Protein AF-A0AA40B3U0-F1 (afdb_monomer_lite)

Structure (mmCIF, N/CA/C/O backbone):
data_AF-A0AA40B3U0-F1
#
_entry.id   AF-A0AA40B3U0-F1
#
loop_
_atom_site.group_PDB
_atom_site.id
_atom_site.type_symbol
_atom_site.label_atom_id
_atom_site.label_alt_id
_atom_site.label_comp_id
_atom_site.label_asym_id
_atom_site.label_entity_id
_atom_site.label_seq_id
_atom_site.pdbx_PDB_ins_code
_atom_site.Cartn_x
_atom_site.Cartn_y
_atom_site.Cartn_z
_atom_site.occupancy
_atom_site.B_iso_or_equiv
_atom_site.auth_seq_id
_atom_site.auth_comp_id
_atom_site.auth_asym_id
_atom_site.auth_atom_id
_atom_site.pdbx_PDB_model_num
ATOM 1 N N . MET A 1 1 ? 19.648 -13.185 -4.259 1.00 38.47 1 MET A N 1
ATOM 2 C CA . MET A 1 1 ? 20.179 -12.015 -3.527 1.00 38.47 1 MET A CA 1
ATOM 3 C C . MET A 1 1 ? 19.756 -10.741 -4.268 1.00 38.47 1 MET A C 1
ATOM 5 O O . MET A 1 1 ? 20.547 -10.144 -4.977 1.00 38.47 1 MET A O 1
ATOM 9 N N . VAL A 1 2 ? 18.463 -10.402 -4.195 1.00 46.84 2 VAL A N 1
ATOM 10 C CA . VAL A 1 2 ? 17.847 -9.203 -4.820 1.00 46.84 2 VAL A CA 1
ATOM 11 C C . VAL A 1 2 ? 17.750 -8.048 -3.801 1.00 46.84 2 VAL A C 1
ATOM 13 O O . VAL A 1 2 ? 17.705 -6.878 -4.169 1.00 46.84 2 VAL A O 1
ATOM 16 N N . PHE A 1 3 ? 17.830 -8.388 -2.510 1.00 46.31 3 PHE A N 1
ATOM 17 C CA . PHE A 1 3 ? 17.639 -7.498 -1.364 1.00 46.31 3 PHE A CA 1
ATOM 18 C C . PHE A 1 3 ? 18.607 -6.314 -1.279 1.00 46.31 3 PHE A C 1
ATOM 20 O O . PHE A 1 3 ? 18.172 -5.184 -1.079 1.00 46.31 3 PHE A O 1
ATOM 27 N N . GLU A 1 4 ? 19.912 -6.541 -1.444 1.00 35.12 4 GLU A N 1
ATOM 28 C CA . GLU A 1 4 ? 20.915 -5.502 -1.157 1.00 35.12 4 GLU A CA 1
ATOM 29 C C . GLU A 1 4 ? 20.956 -4.397 -2.231 1.00 35.12 4 GLU A C 1
ATOM 31 O O . GLU A 1 4 ? 21.230 -3.235 -1.936 1.00 35.12 4 GLU A O 1
ATOM 36 N N . VAL A 1 5 ? 20.603 -4.721 -3.482 1.00 47.12 5 VAL A N 1
ATOM 37 C CA . VAL A 1 5 ? 20.556 -3.742 -4.585 1.00 47.12 5 VAL A CA 1
ATOM 38 C C . VAL A 1 5 ? 19.224 -2.977 -4.598 1.00 47.12 5 VAL A C 1
ATOM 40 O O . VAL A 1 5 ? 19.206 -1.788 -4.923 1.00 47.12 5 VAL A O 1
ATOM 43 N N . GLY A 1 6 ? 18.125 -3.616 -4.172 1.00 56.62 6 GLY A N 1
ATOM 44 C CA . GLY A 1 6 ? 16.810 -2.979 -4.030 1.00 56.62 6 GLY A CA 1
ATOM 45 C C . GLY A 1 6 ? 16.789 -1.845 -2.998 1.00 56.62 6 GLY A C 1
ATOM 46 O O . GLY A 1 6 ? 16.139 -0.825 -3.223 1.00 56.62 6 GLY A O 1
ATOM 47 N N . GLY A 1 7 ? 17.583 -1.953 -1.925 1.00 62.09 7 GLY A N 1
ATOM 48 C CA . GLY A 1 7 ? 17.672 -0.923 -0.882 1.00 62.09 7 GLY A CA 1
ATOM 49 C C . GLY A 1 7 ? 18.026 0.476 -1.406 1.00 62.09 7 GLY A C 1
ATOM 50 O O . GLY A 1 7 ? 17.488 1.465 -0.923 1.00 62.09 7 GLY A O 1
ATOM 51 N N . LYS A 1 8 ? 18.846 0.579 -2.465 1.00 76.00 8 LYS A N 1
ATOM 52 C CA . LYS A 1 8 ? 19.228 1.878 -3.060 1.00 76.00 8 LYS A CA 1
ATOM 53 C C . LYS A 1 8 ? 18.131 2.520 -3.919 1.00 76.00 8 LYS A C 1
ATOM 55 O O . LYS A 1 8 ? 18.185 3.733 -4.175 1.00 76.00 8 LYS A O 1
ATOM 60 N N . LEU A 1 9 ? 17.160 1.731 -4.385 1.00 84.25 9 LEU A N 1
ATOM 61 C CA . LEU A 1 9 ? 15.971 2.245 -5.071 1.00 84.25 9 LEU A CA 1
ATOM 62 C C . LEU A 1 9 ? 15.026 2.890 -4.058 1.00 84.25 9 LEU A C 1
ATOM 64 O O . LEU A 1 9 ? 14.587 4.023 -4.265 1.00 84.25 9 LEU A O 1
ATOM 68 N N . LEU A 1 10 ? 14.812 2.209 -2.935 1.00 91.25 10 LEU A N 1
ATOM 69 C CA . LEU A 1 10 ? 13.922 2.643 -1.867 1.00 91.25 10 LEU A CA 1
ATOM 70 C C . LEU A 1 10 ? 14.425 3.921 -1.190 1.00 91.25 10 LEU A C 1
ATOM 72 O O . LEU A 1 10 ? 15.628 4.199 -1.134 1.00 91.25 10 LEU A O 1
ATOM 76 N N . LYS A 1 11 ? 13.493 4.736 -0.700 1.00 92.12 11 LYS A N 1
ATOM 77 C CA . LYS A 1 11 ? 13.784 5.845 0.205 1.00 92.12 11 LYS A CA 1
ATOM 78 C C . LYS A 1 11 ? 14.092 5.302 1.597 1.00 92.12 11 LYS A C 1
ATOM 80 O O . LYS A 1 11 ? 13.574 4.264 1.993 1.00 92.12 11 LYS A O 1
ATOM 85 N N . GLU A 1 12 ? 14.960 5.989 2.325 1.00 90.06 12 GLU A N 1
ATOM 86 C CA . GLU A 1 12 ? 15.205 5.745 3.745 1.00 90.06 12 GLU A CA 1
ATOM 87 C C . GLU A 1 12 ? 14.524 6.836 4.560 1.00 90.06 12 GLU A C 1
ATOM 89 O O . GLU A 1 12 ? 14.515 8.001 4.156 1.00 90.06 12 GLU A O 1
ATOM 94 N N . TYR A 1 13 ? 13.915 6.423 5.666 1.00 88.38 13 TYR A N 1
ATOM 95 C CA . TYR A 1 13 ? 13.248 7.298 6.614 1.00 88.38 13 TYR A CA 1
ATOM 96 C C . TYR A 1 13 ? 13.943 7.151 7.959 1.00 88.38 13 TYR A C 1
ATOM 98 O O . TYR A 1 13 ? 14.312 6.039 8.351 1.00 88.38 13 TYR A O 1
ATOM 106 N N . ASP A 1 14 ? 14.106 8.271 8.653 1.00 83.19 14 ASP A N 1
ATOM 107 C CA . ASP A 1 14 ? 14.544 8.261 10.041 1.00 83.19 14 ASP A CA 1
ATOM 108 C C . ASP A 1 14 ? 13.467 7.579 10.895 1.00 83.19 14 ASP A C 1
ATOM 110 O O . ASP A 1 14 ? 12.278 7.680 10.608 1.00 83.19 14 ASP A O 1
ATOM 114 N N . ASN A 1 15 ? 13.895 6.830 11.911 1.00 65.88 15 ASN A N 1
ATOM 115 C CA . ASN A 1 15 ? 13.113 5.795 12.594 1.00 65.88 15 ASN A CA 1
ATOM 116 C C . ASN A 1 15 ? 11.967 6.364 13.476 1.00 65.88 15 ASN A C 1
ATOM 118 O O . ASN A 1 15 ? 12.033 6.322 14.704 1.00 65.88 15 ASN A O 1
ATOM 122 N N . ASP A 1 16 ? 10.914 6.892 12.849 1.00 79.00 16 ASP A N 1
ATOM 123 C CA . ASP A 1 16 ? 9.788 7.643 13.434 1.00 79.00 16 ASP A CA 1
ATOM 124 C C . ASP A 1 16 ? 8.495 6.818 13.596 1.00 79.00 16 ASP A C 1
ATOM 126 O O . ASP A 1 16 ? 7.388 7.357 13.675 1.00 79.00 16 ASP A O 1
ATOM 130 N N . GLY A 1 17 ? 8.638 5.492 13.639 1.00 90.12 17 GLY A N 1
ATOM 131 C CA . GLY A 1 17 ? 7.516 4.558 13.710 1.00 90.12 17 GLY A CA 1
ATOM 132 C C . GLY A 1 17 ? 7.002 4.099 12.344 1.00 90.12 17 GLY A C 1
ATOM 133 O O . GLY A 1 17 ? 6.279 3.102 12.305 1.00 90.12 17 GLY A O 1
ATOM 134 N N . TYR A 1 18 ? 7.414 4.738 11.243 1.00 94.56 18 TYR A N 1
ATOM 135 C CA . TYR A 1 18 ? 7.182 4.257 9.880 1.00 94.56 18 TYR A CA 1
ATOM 136 C C . TYR A 1 18 ? 8.271 3.257 9.473 1.00 94.56 18 TYR A C 1
ATOM 138 O O . TYR A 1 18 ? 9.463 3.560 9.518 1.00 94.56 18 TYR A O 1
ATOM 146 N N . GLN A 1 19 ? 7.879 2.034 9.119 1.00 93.75 19 GLN A N 1
ATOM 147 C CA . GLN A 1 19 ? 8.808 0.936 8.865 1.00 93.75 19 GLN A CA 1
ATOM 148 C C . GLN A 1 19 ? 8.500 0.207 7.565 1.00 93.75 19 GLN A C 1
ATOM 150 O O . GLN A 1 19 ? 7.359 0.146 7.110 1.00 93.75 19 GLN A O 1
ATOM 155 N N . ARG A 1 20 ? 9.558 -0.390 7.012 1.00 92.81 20 ARG A N 1
ATOM 156 C CA . ARG A 1 20 ? 9.487 -1.333 5.900 1.00 92.81 20 ARG A CA 1
ATOM 157 C C . ARG A 1 20 ? 9.621 -2.751 6.424 1.00 92.81 20 ARG A C 1
ATOM 159 O O . ARG A 1 20 ? 10.447 -3.010 7.300 1.00 92.81 20 ARG A O 1
ATOM 166 N N . VAL A 1 21 ? 8.859 -3.663 5.849 1.00 94.12 21 VAL A N 1
ATOM 167 C CA . VAL A 1 21 ? 8.955 -5.097 6.113 1.00 94.12 21 VAL A CA 1
ATOM 168 C C . VAL A 1 21 ? 9.004 -5.825 4.779 1.00 94.12 21 VAL A C 1
ATOM 170 O O . VAL A 1 21 ? 8.464 -5.344 3.786 1.00 94.12 21 VAL A O 1
ATOM 173 N N . PHE A 1 22 ? 9.686 -6.967 4.753 1.00 94.19 22 PHE A N 1
ATOM 174 C CA . PHE A 1 22 ? 9.875 -7.748 3.541 1.00 94.19 22 PHE A CA 1
ATOM 175 C C . PHE A 1 22 ? 9.485 -9.211 3.745 1.00 94.19 22 PHE A C 1
ATOM 177 O O . PHE A 1 22 ? 9.794 -9.781 4.792 1.00 94.19 22 PHE A O 1
ATOM 184 N N . ASN A 1 23 ? 8.894 -9.828 2.718 1.00 94.00 23 ASN A N 1
ATOM 185 C CA . ASN A 1 23 ? 8.541 -11.254 2.661 1.00 94.00 23 ASN A CA 1
ATOM 186 C C . ASN A 1 23 ? 7.733 -11.776 3.855 1.00 94.00 23 ASN A C 1
ATOM 188 O O . ASN A 1 23 ? 7.888 -12.937 4.248 1.00 94.00 23 ASN A O 1
ATOM 192 N N . GLN A 1 24 ? 6.882 -10.945 4.453 1.00 95.50 24 GLN A N 1
ATOM 193 C CA . GLN A 1 24 ? 6.119 -11.324 5.638 1.00 95.50 24 GLN A CA 1
ATOM 194 C C . GLN A 1 24 ? 4.631 -11.395 5.316 1.00 95.50 24 GLN A C 1
ATOM 196 O O . GLN A 1 24 ? 4.035 -10.421 4.864 1.00 95.50 24 GLN A O 1
ATOM 201 N N . ALA A 1 25 ? 4.035 -12.563 5.561 1.00 96.50 25 ALA A N 1
ATOM 202 C CA . ALA A 1 25 ? 2.616 -12.784 5.322 1.00 96.50 25 ALA A CA 1
ATOM 203 C C . ALA A 1 25 ? 1.760 -11.976 6.303 1.00 96.50 25 ALA A C 1
ATOM 205 O O . ALA A 1 25 ? 2.095 -11.861 7.486 1.00 96.50 25 ALA A O 1
ATOM 206 N N . PHE A 1 26 ? 0.623 -11.474 5.831 1.00 96.44 26 PHE A N 1
ATOM 207 C CA . PHE A 1 26 ? -0.354 -10.738 6.625 1.00 96.44 26 PHE A CA 1
ATOM 208 C C . PHE A 1 26 ? -1.187 -11.717 7.465 1.00 96.44 26 PHE A C 1
ATOM 210 O O . PHE A 1 26 ? -2.349 -12.000 7.180 1.00 96.44 26 PHE A O 1
ATOM 217 N N . THR A 1 27 ? -0.571 -12.305 8.491 1.00 95.81 27 THR A N 1
ATOM 218 C CA . THR A 1 27 ? -1.154 -13.382 9.305 1.00 95.81 27 THR A CA 1
ATOM 219 C C . THR A 1 27 ? -2.391 -12.983 10.114 1.00 95.81 27 THR A C 1
ATOM 221 O O . THR A 1 27 ? -3.117 -13.879 10.551 1.00 95.81 27 THR A O 1
ATOM 224 N N . ASP A 1 28 ? -2.643 -11.685 10.306 1.00 94.25 28 ASP A N 1
ATOM 225 C CA . ASP A 1 28 ? -3.858 -11.161 10.953 1.00 94.25 28 ASP A CA 1
ATOM 226 C C . ASP A 1 28 ? -4.941 -10.730 9.946 1.00 94.25 28 ASP A C 1
ATOM 228 O O . ASP A 1 28 ? -6.010 -10.251 10.329 1.00 94.25 28 ASP A O 1
ATOM 232 N N . PHE A 1 29 ? -4.694 -10.903 8.641 1.00 93.75 29 PHE A N 1
ATOM 233 C CA . PHE A 1 29 ? -5.671 -10.560 7.615 1.00 93.75 29 PHE A CA 1
ATOM 234 C C . PHE A 1 29 ? -6.860 -11.547 7.621 1.00 93.75 29 PHE A C 1
ATOM 236 O O . PHE A 1 29 ? -6.651 -12.763 7.720 1.00 93.75 29 PHE A O 1
ATOM 243 N N . PRO A 1 30 ? -8.115 -11.070 7.494 1.00 92.06 30 PRO A N 1
ATOM 244 C CA . PRO A 1 30 ? -9.289 -11.941 7.498 1.00 92.06 30 PRO A CA 1
ATOM 245 C C . PRO A 1 30 ? -9.279 -12.956 6.346 1.00 92.06 30 PRO A C 1
ATOM 247 O O . PRO A 1 30 ? -8.954 -12.624 5.206 1.00 92.06 30 PRO A O 1
ATOM 250 N N . LYS A 1 31 ? -9.677 -14.200 6.633 1.00 88.75 31 LYS A N 1
ATOM 251 C CA . LYS A 1 31 ? -9.627 -15.326 5.676 1.00 88.75 31 LYS A CA 1
ATOM 252 C C . LYS A 1 31 ? -10.841 -15.417 4.751 1.00 88.75 31 LYS A C 1
ATOM 254 O O . LYS A 1 31 ? -10.822 -16.169 3.786 1.00 88.75 31 LYS A O 1
ATOM 259 N N . ASP A 1 32 ? -11.901 -14.699 5.080 1.00 85.69 32 ASP A N 1
ATOM 260 C CA . ASP A 1 32 ? -13.243 -14.825 4.514 1.00 85.69 32 ASP A CA 1
ATOM 261 C C . ASP A 1 32 ? -13.765 -13.490 3.962 1.00 85.69 32 ASP A C 1
ATOM 263 O O . ASP A 1 32 ? -14.966 -13.236 3.909 1.00 85.69 32 ASP A O 1
ATOM 267 N N . VAL A 1 33 ? -12.853 -12.626 3.508 1.00 84.81 33 VAL A N 1
ATOM 268 C CA . VAL A 1 33 ? -13.215 -11.464 2.682 1.00 84.81 33 VAL A CA 1
ATOM 269 C C . VAL A 1 33 ? -13.374 -11.934 1.243 1.00 84.81 33 VAL A C 1
ATOM 271 O O . VAL A 1 33 ? -12.566 -12.727 0.784 1.00 84.81 33 VAL A O 1
ATOM 274 N N . GLY A 1 34 ? -14.409 -11.493 0.524 1.00 83.19 34 GLY A N 1
ATOM 275 C CA . GLY A 1 34 ? -14.879 -12.143 -0.713 1.00 83.19 34 GLY A CA 1
ATOM 276 C C . GLY A 1 34 ? -13.826 -12.460 -1.792 1.00 83.19 34 GLY A C 1
ATOM 277 O O . GLY A 1 34 ? -13.969 -13.458 -2.494 1.00 83.19 34 GLY A O 1
ATOM 278 N N . PHE A 1 35 ? -12.747 -11.676 -1.897 1.00 84.69 35 PHE A N 1
ATOM 279 C CA . PHE A 1 35 ? -11.629 -11.916 -2.828 1.00 84.69 35 PHE A CA 1
ATOM 280 C C . PHE A 1 35 ? -10.532 -12.856 -2.284 1.00 84.69 35 PHE A C 1
ATOM 282 O O . PHE A 1 35 ? -9.618 -13.228 -3.011 1.00 84.69 35 PHE A O 1
ATOM 289 N N . ASN A 1 36 ? -10.608 -13.238 -1.010 1.00 84.94 36 ASN A N 1
ATOM 290 C CA . ASN A 1 36 ? -9.642 -14.046 -0.265 1.00 84.94 36 ASN A CA 1
ATOM 291 C C . ASN A 1 36 ? -10.166 -15.457 0.083 1.00 84.94 36 ASN A C 1
ATOM 293 O O . ASN A 1 36 ? -9.618 -16.151 0.936 1.00 84.94 36 ASN A O 1
ATOM 297 N N . ASN A 1 37 ? -11.250 -15.907 -0.552 1.00 77.31 37 ASN A N 1
ATOM 298 C CA . ASN A 1 37 ? -11.895 -17.169 -0.191 1.00 77.31 37 ASN A CA 1
ATOM 299 C C . ASN A 1 37 ? -10.965 -18.375 -0.420 1.00 77.31 37 ASN A C 1
ATOM 301 O O . ASN A 1 37 ? -10.777 -18.829 -1.545 1.00 77.31 37 ASN A O 1
ATOM 305 N N . SER A 1 38 ? -10.447 -18.940 0.677 1.00 77.56 38 SER A N 1
ATOM 306 C CA . SER A 1 38 ? -9.524 -20.093 0.709 1.00 77.56 38 SER A CA 1
ATOM 307 C C . SER A 1 38 ? -8.126 -19.850 0.123 1.00 77.56 38 SER A C 1
ATOM 309 O O . SER A 1 38 ? -7.398 -20.815 -0.118 1.00 77.56 38 SER A O 1
ATOM 311 N N . LEU A 1 39 ? -7.729 -18.592 -0.084 1.00 86.12 39 LEU A N 1
ATOM 312 C CA . LEU A 1 39 ? -6.353 -18.261 -0.452 1.00 86.12 39 LEU A CA 1
ATOM 313 C C . LEU A 1 39 ? -5.469 -18.158 0.799 1.00 86.12 39 LEU A C 1
ATOM 315 O O . LEU A 1 39 ? -5.935 -17.899 1.913 1.00 86.12 39 LEU A O 1
ATOM 319 N N . SER A 1 40 ? -4.170 -18.394 0.617 1.00 91.69 40 SER A N 1
ATOM 320 C CA . SER A 1 40 ? -3.168 -18.043 1.626 1.00 91.69 40 SER A CA 1
ATOM 321 C C . SER A 1 40 ? -3.174 -16.536 1.848 1.00 91.69 40 SER A C 1
ATOM 323 O O . SER A 1 40 ? -3.432 -15.794 0.908 1.00 91.69 40 SER A O 1
ATOM 325 N N . ALA A 1 41 ? -2.851 -16.092 3.065 1.00 93.62 41 ALA A N 1
ATOM 326 C CA . ALA A 1 41 ? -2.765 -14.667 3.369 1.00 93.62 41 ALA A CA 1
ATOM 327 C C . ALA A 1 41 ? -1.820 -13.931 2.394 1.00 93.62 41 ALA A C 1
ATOM 329 O O . ALA A 1 41 ? -0.815 -14.528 1.987 1.00 93.62 41 ALA A O 1
ATOM 330 N N . PRO A 1 42 ? -2.094 -12.650 2.073 1.00 95.75 42 PRO A N 1
ATOM 331 C CA . PRO A 1 42 ? -1.197 -11.846 1.249 1.00 95.75 42 PRO A CA 1
ATOM 332 C C . PRO A 1 42 ? 0.204 -11.825 1.861 1.00 95.75 42 PRO A C 1
ATOM 334 O O . PRO A 1 42 ? 0.349 -11.759 3.084 1.00 95.75 42 PRO A O 1
ATOM 337 N N . GLN A 1 43 ? 1.232 -11.929 1.029 1.00 96.75 43 GLN A N 1
ATOM 338 C CA . GLN A 1 43 ? 2.627 -11.977 1.463 1.00 96.75 43 GLN A CA 1
ATOM 339 C C . GLN A 1 43 ? 3.463 -11.196 0.459 1.00 96.75 43 GLN A C 1
ATOM 341 O O . GLN A 1 43 ? 4.145 -11.809 -0.362 1.00 96.75 43 GLN A O 1
ATOM 346 N N . PRO A 1 44 ? 3.410 -9.858 0.515 1.00 97.19 44 PRO A N 1
ATOM 347 C CA . PRO A 1 44 ? 4.174 -9.076 -0.419 1.00 97.19 44 PRO A CA 1
ATOM 348 C C . PRO A 1 44 ? 5.668 -9.193 -0.128 1.00 97.19 44 PRO A C 1
ATOM 350 O O . PRO A 1 44 ? 6.110 -9.282 1.030 1.00 97.19 44 PRO A O 1
ATOM 353 N N . ASP A 1 45 ? 6.464 -9.110 -1.184 1.00 96.50 45 ASP A N 1
ATOM 354 C CA . ASP A 1 45 ? 7.920 -9.060 -1.072 1.00 96.50 45 ASP A CA 1
ATOM 355 C C . ASP A 1 45 ? 8.379 -7.790 -0.328 1.00 96.50 45 ASP A C 1
ATOM 357 O O . ASP A 1 45 ? 9.390 -7.828 0.383 1.00 96.50 45 ASP A O 1
ATOM 361 N N . PHE A 1 46 ? 7.616 -6.688 -0.408 1.00 96.19 46 PHE A N 1
ATOM 362 C CA . PHE A 1 46 ? 7.699 -5.593 0.562 1.00 96.19 46 PHE A CA 1
ATOM 363 C C . PHE A 1 46 ? 6.407 -4.846 0.846 1.00 96.19 46 PHE A C 1
ATOM 365 O O . PHE A 1 46 ? 5.495 -4.773 0.029 1.00 96.19 46 PHE A O 1
ATOM 372 N N . VAL A 1 47 ? 6.384 -4.216 2.015 1.00 97.50 47 VAL A N 1
ATOM 373 C CA . VAL A 1 47 ? 5.317 -3.334 2.474 1.00 97.50 47 VAL A CA 1
ATOM 374 C C . VAL A 1 47 ? 5.899 -2.242 3.370 1.00 97.50 47 VAL A C 1
ATOM 376 O O . VAL A 1 47 ? 6.846 -2.484 4.124 1.00 97.50 47 VAL A O 1
ATOM 379 N N . GLU A 1 48 ? 5.321 -1.043 3.313 1.00 95.81 48 GLU A N 1
ATOM 380 C CA . GLU A 1 48 ? 5.671 0.068 4.202 1.00 95.81 48 GLU A CA 1
ATOM 381 C C . GLU A 1 48 ? 4.443 0.657 4.893 1.00 95.81 48 GLU A C 1
ATOM 383 O O . GLU A 1 48 ? 3.399 0.889 4.279 1.00 95.81 48 GLU A O 1
ATOM 388 N N . GLY A 1 49 ? 4.572 0.914 6.194 1.00 96.50 49 GLY A N 1
ATOM 389 C CA . GLY A 1 49 ? 3.480 1.426 7.010 1.00 96.50 49 GLY A CA 1
ATOM 390 C C . GLY A 1 49 ? 3.919 1.855 8.402 1.00 96.50 49 GLY A C 1
ATOM 391 O O . GLY A 1 49 ? 5.063 1.671 8.818 1.00 96.50 49 GLY A O 1
ATOM 392 N N . LEU A 1 50 ? 2.979 2.427 9.149 1.00 97.06 50 LEU A N 1
ATOM 393 C CA . LEU A 1 50 ? 3.189 2.773 10.551 1.00 97.06 50 LEU A CA 1
ATOM 394 C C . LEU A 1 50 ? 3.098 1.528 11.426 1.00 97.06 50 LEU A C 1
ATOM 396 O O . LEU A 1 50 ? 2.229 0.684 11.223 1.00 97.06 50 LEU A O 1
ATOM 400 N N . GLN A 1 51 ? 3.922 1.448 12.463 1.00 96.44 51 GLN A N 1
ATOM 401 C CA . GLN A 1 51 ? 3.721 0.453 13.510 1.00 96.44 51 GLN A CA 1
ATOM 402 C C . GLN A 1 51 ? 2.385 0.687 14.222 1.00 96.44 51 GLN A C 1
ATOM 404 O O . GLN A 1 51 ? 2.010 1.817 14.539 1.00 96.44 51 GLN A O 1
ATOM 409 N N . MET A 1 52 ? 1.699 -0.396 14.577 1.00 95.38 52 MET A N 1
ATOM 410 C CA . MET A 1 52 ? 0.429 -0.385 15.304 1.00 95.38 52 MET A CA 1
ATOM 411 C C . MET A 1 52 ? 0.482 0.486 16.572 1.00 95.38 52 MET A C 1
ATOM 413 O O . MET A 1 52 ? -0.504 1.126 16.942 1.00 95.38 52 MET A O 1
ATOM 417 N N . ARG A 1 53 ? 1.637 0.548 17.247 1.00 94.94 53 ARG A N 1
ATOM 418 C CA . ARG A 1 53 ? 1.829 1.359 18.460 1.00 94.94 53 ARG A CA 1
ATOM 419 C C . ARG A 1 53 ? 1.650 2.865 18.234 1.00 94.94 53 ARG A C 1
ATOM 421 O O . ARG A 1 53 ? 1.231 3.548 19.166 1.00 94.94 53 ARG A O 1
ATOM 428 N N . GLU A 1 54 ? 1.887 3.362 17.020 1.00 96.00 54 GLU A N 1
ATOM 429 C CA . GLU A 1 54 ? 1.741 4.781 16.663 1.00 96.00 54 GLU A CA 1
ATOM 430 C C . GLU A 1 54 ? 0.281 5.256 16.767 1.00 96.00 54 GLU A C 1
ATOM 432 O O . GLU A 1 54 ? -0.000 6.432 17.023 1.00 96.00 54 GLU A O 1
ATOM 437 N N . TYR A 1 55 ? -0.670 4.324 16.653 1.00 96.00 55 TYR A N 1
ATOM 438 C CA . TYR A 1 55 ? -2.102 4.601 16.757 1.00 96.00 55 TYR A CA 1
ATOM 439 C C . TYR A 1 55 ? -2.580 4.777 18.202 1.00 96.00 55 TYR A C 1
ATOM 441 O O . TYR A 1 55 ? -3.690 5.259 18.426 1.00 96.00 55 TYR A O 1
ATOM 449 N N . ARG A 1 56 ? -1.764 4.459 19.218 1.00 94.62 56 ARG A N 1
ATOM 450 C CA . ARG A 1 56 ? -2.169 4.625 20.624 1.00 94.62 56 ARG A CA 1
ATOM 451 C C . ARG A 1 56 ? -2.583 6.082 20.920 1.00 94.62 56 ARG A C 1
ATOM 453 O O . ARG A 1 56 ? -1.950 7.021 20.427 1.00 94.62 56 ARG A O 1
ATOM 460 N N . PRO A 1 57 ? -3.644 6.300 21.727 1.00 95.12 57 PRO A N 1
ATOM 461 C CA . PRO A 1 57 ? -4.407 5.316 22.509 1.00 95.12 57 PRO A CA 1
ATOM 462 C C . PRO A 1 57 ? -5.584 4.658 21.758 1.00 95.12 57 PRO A C 1
ATOM 464 O O . PRO A 1 57 ? -6.438 4.045 22.401 1.00 95.12 57 PRO A O 1
ATOM 467 N N . PHE A 1 58 ? -5.691 4.813 20.437 1.00 96.12 58 PHE A N 1
ATOM 468 C CA . PHE A 1 58 ? -6.697 4.119 19.636 1.00 96.12 58 PHE A CA 1
ATOM 469 C C . PHE A 1 58 ? -6.258 2.658 19.386 1.00 96.12 58 PHE A C 1
ATOM 471 O O . PHE A 1 58 ? -5.166 2.432 18.859 1.00 96.12 58 PHE A O 1
ATOM 478 N N . PRO A 1 59 ? -7.057 1.647 19.782 1.00 94.75 59 PRO A N 1
ATOM 479 C CA . PRO A 1 59 ? -6.679 0.242 19.639 1.00 94.75 59 PRO A CA 1
ATOM 480 C C . PRO A 1 59 ? -7.000 -0.276 18.227 1.00 94.75 59 PRO A C 1
ATOM 482 O O . PRO A 1 59 ? -7.942 -1.047 18.051 1.00 94.75 59 PRO A O 1
ATOM 485 N N . VAL A 1 60 ? -6.214 0.149 17.230 1.00 96.19 60 VAL A N 1
ATOM 486 C CA . VAL A 1 60 ? -6.484 -0.078 15.794 1.00 96.19 60 VAL A CA 1
ATOM 487 C C . VAL A 1 60 ? -6.797 -1.538 15.445 1.00 96.19 60 VAL A C 1
ATOM 489 O O . VAL A 1 60 ? -7.846 -1.790 14.863 1.00 96.19 60 VAL A O 1
ATOM 492 N N . GLY A 1 61 ? -5.996 -2.505 15.906 1.00 93.19 61 GLY A N 1
ATOM 493 C CA . GLY A 1 61 ? -6.221 -3.930 15.611 1.00 93.19 61 GLY A CA 1
ATOM 494 C C . 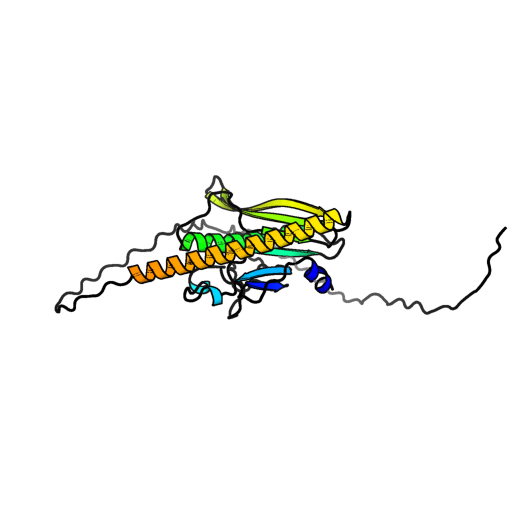GLY A 1 61 ? -7.487 -4.535 16.227 1.00 93.19 61 GLY A C 1
ATOM 495 O O . GLY A 1 61 ? -7.945 -5.577 15.784 1.00 93.19 61 GLY A O 1
ATOM 496 N N . ARG A 1 62 ? -8.089 -3.889 17.237 1.00 93.56 62 ARG A N 1
ATOM 497 C CA . ARG A 1 62 ? -9.369 -4.338 17.820 1.00 93.56 62 ARG A CA 1
ATOM 498 C C . ARG A 1 62 ? -10.582 -3.657 17.199 1.00 93.56 62 ARG A C 1
ATOM 500 O O . ARG A 1 62 ? -11.687 -4.163 17.332 1.00 93.56 62 ARG A O 1
ATOM 507 N N . GLN A 1 63 ? -10.393 -2.471 16.629 1.00 95.00 63 GLN A N 1
ATOM 508 C CA . GLN A 1 63 ? -11.487 -1.612 16.166 1.00 95.00 63 GLN A CA 1
ATOM 509 C C . GLN A 1 63 ? -11.685 -1.688 14.657 1.00 95.00 63 GLN A C 1
ATOM 511 O O . GLN A 1 63 ? -12.765 -1.364 14.173 1.00 95.00 63 GLN A O 1
ATOM 516 N N . VAL A 1 64 ? -10.652 -2.092 13.916 1.00 95.38 64 VAL A N 1
ATOM 517 C CA . VAL A 1 64 ? -10.676 -2.121 12.459 1.00 95.38 64 VAL A CA 1
ATOM 518 C C . VAL A 1 64 ? -10.152 -3.464 11.961 1.00 95.38 64 VAL A C 1
ATOM 520 O O . VAL A 1 64 ? -8.988 -3.808 12.162 1.00 95.38 64 VAL A O 1
ATOM 523 N N . SER A 1 65 ? -11.025 -4.215 11.290 1.00 93.62 65 SER A N 1
ATOM 524 C CA . SER A 1 65 ? -10.689 -5.509 10.692 1.00 93.62 65 SER A CA 1
ATOM 525 C C . SER A 1 65 ? -9.670 -5.350 9.559 1.00 93.62 65 SER A C 1
ATOM 527 O O . SER A 1 65 ? -9.796 -4.450 8.729 1.00 93.62 65 SER A O 1
ATOM 529 N N . GLY A 1 66 ? -8.652 -6.215 9.533 1.00 93.25 66 GLY A N 1
ATOM 530 C CA . GLY A 1 66 ? -7.571 -6.194 8.539 1.00 93.25 66 GLY A CA 1
ATOM 531 C C . GLY A 1 66 ? -6.605 -5.011 8.650 1.00 93.25 66 GLY A C 1
ATOM 532 O O . GLY A 1 66 ? -5.723 -4.873 7.810 1.00 93.25 66 GLY A O 1
ATOM 533 N N . ALA A 1 67 ? -6.744 -4.151 9.664 1.00 95.00 67 ALA A N 1
ATOM 534 C CA . ALA A 1 67 ? -5.899 -2.968 9.800 1.00 95.00 67 ALA A CA 1
ATOM 535 C C . ALA A 1 67 ? -4.472 -3.272 10.251 1.00 95.00 67 ALA A C 1
ATOM 537 O O . ALA A 1 67 ? -3.584 -2.477 9.972 1.00 95.00 67 ALA A O 1
ATOM 538 N N . VAL A 1 68 ? -4.258 -4.373 10.968 1.00 95.94 68 VAL A N 1
ATOM 539 C CA . VAL A 1 68 ? -2.950 -4.824 11.454 1.00 95.94 68 VAL A CA 1
ATOM 540 C C . VAL A 1 68 ? -2.543 -6.036 10.628 1.00 95.94 68 VAL A C 1
ATOM 542 O O . VAL A 1 68 ? -3.387 -6.864 10.303 1.00 95.94 68 VAL A O 1
ATOM 545 N N . LEU A 1 69 ? -1.272 -6.110 10.233 1.00 96.00 69 LEU A N 1
ATOM 546 C CA . LEU A 1 69 ? -0.817 -7.142 9.301 1.00 96.00 69 LEU A CA 1
ATOM 547 C C . LEU A 1 69 ? -0.453 -8.454 10.001 1.00 96.00 69 LEU A C 1
ATOM 549 O O . LEU A 1 69 ? -0.770 -9.526 9.493 1.00 96.00 69 LEU A O 1
ATOM 553 N N . TYR A 1 70 ? 0.229 -8.389 11.145 1.00 96.06 70 TYR A N 1
ATOM 554 C CA . TYR A 1 70 ? 0.867 -9.544 11.771 1.00 96.06 70 TYR A CA 1
ATOM 555 C C . TYR A 1 70 ? 0.231 -9.858 13.115 1.00 96.06 70 TYR A C 1
ATOM 557 O O . TYR A 1 70 ? 0.240 -9.054 14.053 1.00 96.06 70 TYR A O 1
ATOM 565 N N . LYS A 1 71 ? -0.303 -11.071 13.202 1.00 92.50 71 LYS A N 1
ATOM 566 C CA . LYS A 1 71 ? -0.994 -11.548 14.385 1.00 92.50 71 LYS A CA 1
ATOM 567 C C . LYS A 1 71 ? -0.007 -11.714 15.537 1.00 92.50 71 LYS A C 1
ATOM 569 O O . LYS A 1 71 ? 1.090 -12.231 15.345 1.00 92.50 71 LYS A O 1
ATOM 574 N N . ASP A 1 72 ? -0.429 -11.296 16.729 1.00 90.75 72 ASP A N 1
ATOM 575 C CA . ASP A 1 72 ? 0.325 -11.418 17.983 1.00 90.75 72 ASP A CA 1
ATOM 576 C C . ASP A 1 72 ? 1.696 -10.694 17.991 1.00 90.75 72 ASP A C 1
ATOM 578 O O . ASP A 1 72 ? 2.506 -10.915 18.892 1.00 90.75 72 ASP A O 1
ATOM 582 N N . ASP A 1 73 ? 1.945 -9.775 17.046 1.00 92.56 73 ASP A N 1
ATOM 583 C CA . ASP A 1 73 ? 3.166 -8.961 16.986 1.00 92.56 73 ASP A CA 1
ATOM 584 C C . ASP A 1 73 ? 2.905 -7.513 17.466 1.00 92.56 73 ASP A C 1
ATOM 586 O O . ASP A 1 73 ? 2.212 -6.737 16.796 1.00 92.56 73 ASP A O 1
ATOM 590 N N . PRO A 1 74 ? 3.478 -7.084 18.609 1.00 87.19 74 PRO A N 1
ATOM 591 C CA . PRO A 1 74 ? 3.304 -5.723 19.119 1.00 87.19 74 PRO A CA 1
ATOM 592 C C . PRO A 1 74 ? 3.942 -4.636 18.237 1.00 87.19 74 PRO A C 1
ATOM 594 O O . PRO A 1 74 ? 3.593 -3.461 18.394 1.00 87.19 74 PRO A O 1
ATOM 597 N N . ASN A 1 75 ? 4.855 -5.005 17.334 1.00 90.81 75 ASN A N 1
ATOM 598 C CA . ASN A 1 75 ? 5.485 -4.116 16.360 1.00 90.81 75 ASN A CA 1
ATOM 599 C C . ASN A 1 75 ? 4.892 -4.279 14.955 1.00 90.81 75 ASN A C 1
ATOM 601 O O . ASN A 1 75 ? 5.450 -3.737 14.002 1.00 90.81 75 ASN A O 1
ATOM 605 N N . SER A 1 76 ? 3.759 -4.981 14.818 1.00 96.19 76 SER A N 1
ATOM 606 C CA . SER A 1 76 ? 3.109 -5.145 13.522 1.00 96.19 76 SER A CA 1
ATOM 607 C C . SER A 1 76 ? 2.875 -3.805 12.839 1.00 96.19 76 SER A C 1
ATOM 609 O O . SER A 1 76 ? 2.483 -2.825 13.481 1.00 96.19 76 SER A O 1
ATOM 611 N N . LEU A 1 77 ? 3.038 -3.784 11.517 1.00 97.25 77 LEU A N 1
ATOM 612 C CA . LEU A 1 77 ? 2.572 -2.667 10.707 1.00 97.25 77 LEU A CA 1
ATOM 613 C C . LEU A 1 77 ? 1.045 -2.596 10.739 1.00 97.25 77 LEU A C 1
ATOM 615 O O . LEU A 1 77 ? 0.361 -3.609 10.934 1.00 97.25 77 LEU A O 1
ATOM 619 N N . ALA A 1 78 ? 0.529 -1.388 10.544 1.00 97.19 78 ALA A N 1
ATOM 620 C CA . ALA A 1 78 ? -0.886 -1.112 10.467 1.00 97.19 78 ALA A CA 1
ATOM 621 C C . ALA A 1 78 ? -1.205 -0.088 9.372 1.00 97.19 78 ALA A C 1
ATOM 623 O O . ALA A 1 78 ? -0.561 0.961 9.278 1.00 97.19 78 ALA A O 1
ATOM 624 N N . LEU A 1 79 ? -2.242 -0.403 8.594 1.00 97.06 79 LEU A N 1
ATOM 625 C CA . LEU A 1 79 ? -2.789 0.403 7.499 1.00 97.06 79 LEU A CA 1
ATOM 626 C C . LEU A 1 79 ? -1.712 0.918 6.525 1.00 97.06 79 LEU A C 1
ATOM 628 O O . LEU A 1 79 ? -1.607 2.129 6.328 1.00 97.06 79 LEU A O 1
ATOM 632 N N . PRO A 1 80 ? -0.881 0.030 5.946 1.00 97.50 80 PRO A N 1
ATOM 633 C CA . PRO A 1 80 ? 0.076 0.434 4.926 1.00 97.50 80 PRO A CA 1
ATOM 634 C C . PRO A 1 80 ? -0.643 0.886 3.645 1.00 97.50 80 PRO A C 1
ATOM 636 O O . PRO A 1 80 ? -1.759 0.458 3.350 1.00 97.50 80 PRO A O 1
ATOM 639 N N . TYR A 1 81 ? 0.038 1.730 2.874 1.00 97.88 81 TYR A N 1
ATOM 640 C CA . TYR A 1 81 ? -0.471 2.319 1.625 1.00 97.88 81 TYR A CA 1
ATOM 641 C C . TYR A 1 81 ? 0.334 1.921 0.392 1.00 97.88 81 TYR A C 1
ATOM 643 O O . TYR A 1 81 ? -0.083 2.193 -0.733 1.00 97.88 81 TYR A O 1
ATOM 651 N N . VAL A 1 82 ? 1.479 1.268 0.600 1.00 98.06 82 VAL A N 1
ATOM 652 C CA . VAL A 1 82 ? 2.339 0.789 -0.473 1.00 98.06 82 VAL A CA 1
ATOM 653 C C . VAL A 1 82 ? 2.813 -0.630 -0.190 1.00 98.06 82 VAL A C 1
ATOM 655 O O . VAL A 1 82 ? 3.254 -0.946 0.918 1.00 98.06 82 VAL A O 1
ATOM 658 N N . ALA A 1 83 ? 2.730 -1.476 -1.212 1.00 98.25 83 ALA A N 1
ATOM 659 C CA . ALA A 1 83 ? 3.329 -2.805 -1.241 1.00 98.25 83 ALA A CA 1
ATOM 660 C C . ALA A 1 83 ? 4.025 -3.049 -2.586 1.00 98.25 83 ALA A C 1
ATOM 662 O O . ALA A 1 83 ? 3.787 -2.334 -3.564 1.00 98.25 83 ALA A O 1
ATOM 663 N N . GLY A 1 84 ? 4.913 -4.032 -2.638 1.00 97.12 84 GLY A N 1
ATOM 664 C CA . GLY A 1 84 ? 5.701 -4.313 -3.826 1.00 97.12 84 GLY A CA 1
ATOM 665 C C . GLY A 1 84 ? 6.006 -5.789 -4.001 1.00 97.12 84 GLY A C 1
ATOM 666 O O . GLY A 1 84 ? 6.244 -6.485 -3.020 1.00 97.12 84 GLY A O 1
ATOM 667 N N . GLU A 1 85 ? 6.072 -6.200 -5.264 1.00 97.25 85 GLU A N 1
ATOM 668 C CA . GLU A 1 85 ? 6.454 -7.541 -5.705 1.00 97.25 85 GLU A CA 1
ATOM 669 C C . GLU A 1 85 ? 7.768 -7.502 -6.494 1.00 97.25 85 GLU A C 1
ATOM 671 O O . GLU A 1 85 ? 7.939 -6.722 -7.440 1.00 97.25 85 GLU A O 1
ATOM 676 N N . TRP A 1 86 ? 8.705 -8.373 -6.132 1.00 93.31 86 TRP A N 1
ATOM 677 C CA . TRP A 1 86 ? 10.014 -8.507 -6.753 1.00 93.31 86 TRP A CA 1
ATOM 678 C C . TRP A 1 86 ? 10.143 -9.856 -7.433 1.00 93.31 86 TRP A C 1
ATOM 680 O O . TRP A 1 86 ? 10.202 -10.927 -6.836 1.00 93.31 86 TRP A O 1
ATOM 690 N N . LYS A 1 87 ? 10.362 -9.803 -8.734 1.00 90.56 87 LYS A N 1
ATOM 691 C CA . LYS A 1 87 ? 10.721 -10.979 -9.501 1.00 90.56 87 LYS A CA 1
ATOM 692 C C . LYS A 1 87 ? 12.206 -10.981 -9.815 1.00 90.56 87 LYS A C 1
ATOM 694 O O . LYS A 1 87 ? 12.885 -9.959 -9.900 1.00 90.56 87 LYS A O 1
ATOM 699 N N . GLY A 1 88 ? 12.751 -12.185 -9.960 1.00 82.06 88 GLY A N 1
ATOM 700 C CA . GLY A 1 88 ? 14.076 -12.338 -10.545 1.00 82.06 88 GLY A CA 1
ATOM 701 C C . GLY A 1 88 ? 14.066 -11.857 -11.997 1.00 82.06 88 GLY A C 1
ATOM 702 O O . GLY A 1 88 ? 13.038 -11.887 -12.666 1.00 82.06 88 GLY A O 1
ATOM 703 N N . ARG A 1 89 ? 15.226 -11.466 -12.520 1.00 76.38 89 ARG A N 1
ATOM 704 C CA . ARG A 1 89 ? 15.347 -11.056 -13.923 1.00 76.38 89 ARG A CA 1
ATOM 705 C C . ARG A 1 89 ? 14.797 -12.134 -14.868 1.00 76.38 89 ARG A C 1
ATOM 707 O O . ARG A 1 89 ? 15.231 -13.284 -14.795 1.00 76.38 89 ARG A O 1
ATOM 714 N N . GLY A 1 90 ? 13.902 -11.743 -15.779 1.00 71.19 90 GLY A N 1
ATOM 715 C CA . GLY A 1 90 ? 13.307 -12.644 -16.777 1.00 71.19 90 GLY A CA 1
ATOM 716 C C . GLY A 1 90 ? 12.316 -13.664 -16.207 1.00 71.19 90 GLY A C 1
ATOM 717 O O . GLY A 1 90 ? 11.971 -14.623 -16.893 1.00 71.19 90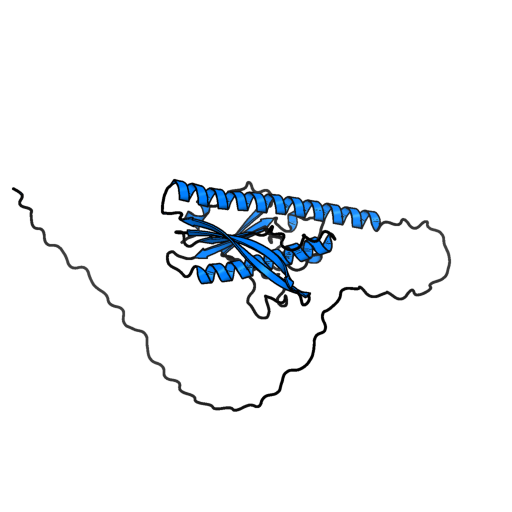 GLY A O 1
ATOM 718 N N . LYS A 1 91 ? 11.898 -13.492 -14.948 1.00 83.69 91 LYS A N 1
ATOM 719 C CA . LYS A 1 91 ? 10.783 -14.234 -14.355 1.00 83.69 91 LYS A CA 1
ATOM 720 C C . LYS A 1 91 ? 9.448 -13.634 -14.798 1.00 83.69 91 LYS A C 1
ATOM 722 O O . LYS A 1 91 ? 9.404 -12.585 -15.436 1.00 83.69 91 LYS A O 1
ATOM 727 N N . ASP A 1 92 ? 8.377 -14.338 -14.457 1.00 90.00 92 ASP A N 1
ATOM 728 C CA . ASP A 1 92 ? 7.027 -13.991 -14.869 1.00 90.00 92 ASP A CA 1
ATOM 729 C C . ASP A 1 92 ? 6.524 -12.726 -14.154 1.00 90.00 92 ASP A C 1
ATOM 731 O O . ASP A 1 92 ? 6.262 -12.720 -12.949 1.00 90.00 92 ASP A O 1
ATOM 735 N N . MET A 1 93 ? 6.422 -11.635 -14.913 1.00 94.25 93 MET A N 1
ATOM 736 C CA . MET A 1 93 ? 5.881 -10.365 -14.428 1.00 94.25 93 MET A CA 1
ATOM 737 C C . MET A 1 93 ? 4.355 -10.354 -14.381 1.00 94.25 93 MET A C 1
ATOM 739 O O . MET A 1 93 ? 3.791 -9.522 -13.674 1.00 94.25 93 MET A O 1
ATOM 743 N N . GLU A 1 94 ? 3.688 -11.267 -15.086 1.00 95.12 94 GLU A N 1
ATOM 744 C CA . GLU A 1 94 ? 2.239 -11.416 -14.995 1.00 95.12 94 GLU A CA 1
ATOM 745 C C . GLU A 1 94 ? 1.850 -12.029 -13.647 1.00 95.12 94 GLU A C 1
ATOM 747 O O . GLU A 1 94 ? 0.920 -11.556 -12.998 1.00 95.12 94 GLU A O 1
ATOM 752 N N . GLU A 1 95 ? 2.633 -12.990 -13.151 1.00 94.50 95 GLU A N 1
ATOM 753 C CA . GLU A 1 95 ? 2.481 -13.513 -11.788 1.00 94.50 95 GLU A CA 1
ATOM 754 C C . GLU A 1 95 ? 2.615 -12.393 -10.740 1.00 94.50 95 GLU A C 1
ATOM 756 O O . GLU A 1 95 ? 1.758 -12.25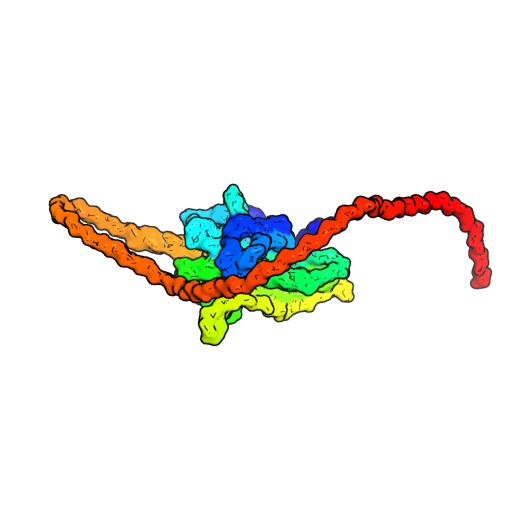5 -9.868 1.00 94.50 95 GLU A O 1
ATOM 761 N N . ALA A 1 96 ? 3.638 -11.537 -10.871 1.00 95.88 96 ALA A N 1
ATOM 762 C CA . ALA A 1 96 ? 3.838 -10.385 -9.985 1.00 95.88 96 ALA A CA 1
ATOM 763 C C . ALA A 1 96 ? 2.678 -9.386 -10.060 1.00 95.88 96 ALA A C 1
ATOM 765 O O . ALA A 1 96 ? 2.260 -8.816 -9.053 1.00 95.88 96 ALA A O 1
ATOM 766 N N . ARG A 1 97 ? 2.139 -9.161 -11.264 1.00 97.50 97 ARG A N 1
ATOM 767 C CA . ARG A 1 97 ? 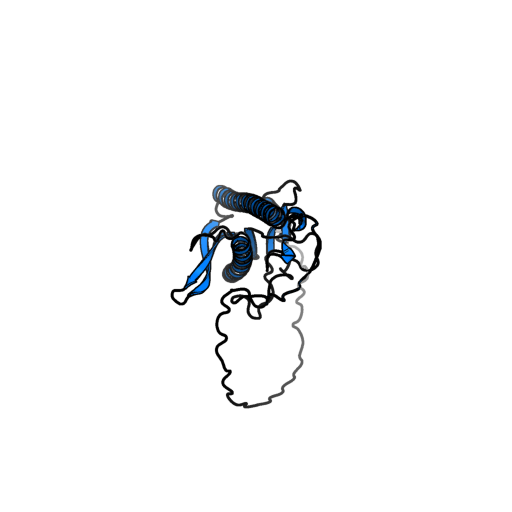0.979 -8.293 -11.469 1.00 97.50 97 ARG A CA 1
ATOM 768 C C . ARG A 1 97 ? -0.238 -8.829 -10.715 1.00 97.50 97 ARG A C 1
ATOM 770 O O . ARG A 1 97 ? -0.903 -8.053 -10.035 1.00 97.50 97 ARG A O 1
ATOM 777 N N . VAL A 1 98 ? -0.497 -10.134 -10.792 1.00 96.50 98 VAL A N 1
ATOM 778 C CA . VAL A 1 98 ? -1.612 -10.788 -10.089 1.00 96.50 98 VAL A CA 1
ATOM 779 C C . VAL A 1 98 ? -1.407 -10.780 -8.571 1.00 96.50 98 VAL A C 1
ATOM 781 O O . VAL A 1 98 ? -2.334 -10.425 -7.846 1.00 96.50 98 VAL A O 1
ATOM 784 N N . GLN A 1 99 ? -0.206 -11.097 -8.079 1.00 96.38 99 GLN A N 1
ATOM 785 C CA . GLN A 1 99 ? 0.121 -11.026 -6.646 1.00 96.38 99 GLN A CA 1
ATOM 786 C C . GLN A 1 99 ? -0.057 -9.607 -6.104 1.00 96.38 99 GLN A C 1
ATOM 788 O O . GLN A 1 99 ? -0.834 -9.393 -5.179 1.00 96.38 99 GLN A O 1
ATOM 793 N N . SER A 1 100 ? 0.515 -8.615 -6.786 1.00 97.62 100 SER A N 1
ATOM 794 C CA . SER A 1 100 ? 0.371 -7.212 -6.392 1.00 97.62 100 SER A CA 1
ATOM 795 C C . SER A 1 100 ? -1.073 -6.689 -6.474 1.00 97.62 100 SER A C 1
ATOM 797 O O . SER A 1 100 ? -1.395 -5.706 -5.804 1.00 97.62 100 SER A O 1
ATOM 799 N N . ALA A 1 101 ? -1.953 -7.308 -7.274 1.00 97.50 101 ALA A N 1
ATOM 800 C CA . ALA A 1 101 ? -3.390 -7.014 -7.279 1.00 97.50 1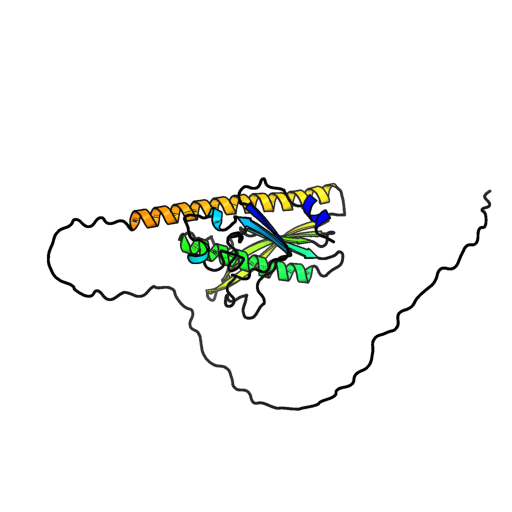01 ALA A CA 1
ATOM 801 C C . ALA A 1 101 ? -4.073 -7.548 -6.016 1.00 97.50 101 ALA A C 1
ATOM 803 O O . ALA A 1 101 ? -4.905 -6.866 -5.415 1.00 97.50 101 ALA A O 1
ATOM 804 N N . TYR A 1 102 ? -3.698 -8.754 -5.593 1.00 97.12 102 TYR A N 1
ATOM 805 C CA . TYR A 1 102 ? -4.195 -9.370 -4.371 1.00 97.12 102 TYR A CA 1
ATOM 806 C C . TYR A 1 102 ? -3.719 -8.616 -3.118 1.00 97.12 102 TYR A C 1
ATOM 808 O O . TYR A 1 102 ? -4.545 -8.266 -2.271 1.00 97.12 102 TYR A O 1
ATOM 816 N N . ASP A 1 103 ? -2.435 -8.248 -3.052 1.00 97.56 103 ASP A N 1
ATOM 817 C CA . ASP A 1 103 ? -1.897 -7.420 -1.966 1.00 97.56 103 ASP A CA 1
ATOM 818 C C . ASP A 1 103 ? -2.584 -6.050 -1.922 1.00 97.56 103 ASP A C 1
ATOM 820 O O . ASP A 1 103 ? -3.060 -5.619 -0.871 1.00 97.56 103 ASP A O 1
ATOM 824 N N . GLY A 1 104 ? -2.711 -5.381 -3.074 1.00 97.81 104 GLY A N 1
ATOM 825 C CA . GLY A 1 104 ? -3.397 -4.093 -3.175 1.00 97.81 104 GLY A CA 1
ATOM 826 C C . GLY A 1 104 ? -4.861 -4.162 -2.732 1.00 97.81 104 GLY A C 1
ATOM 827 O O . GLY A 1 104 ? -5.321 -3.291 -1.993 1.00 97.81 104 GLY A O 1
ATOM 828 N N . SER A 1 105 ? -5.572 -5.239 -3.078 1.00 96.56 105 SER A N 1
ATOM 829 C CA . SER A 1 105 ? -6.953 -5.481 -2.631 1.00 96.56 105 SER A CA 1
ATOM 830 C C . SER A 1 105 ? -7.049 -5.616 -1.108 1.00 96.56 105 SER A C 1
ATOM 832 O O . SER A 1 105 ? -7.957 -5.054 -0.490 1.00 96.56 105 SER A O 1
ATOM 834 N N . ALA A 1 106 ? -6.086 -6.297 -0.478 1.00 97.19 106 ALA A N 1
ATOM 835 C CA . ALA A 1 106 ? -6.004 -6.405 0.978 1.00 97.19 106 ALA A CA 1
ATOM 836 C C . ALA A 1 106 ? -5.795 -5.041 1.655 1.00 97.19 106 ALA A C 1
ATOM 838 O O . ALA A 1 106 ? -6.466 -4.732 2.646 1.00 97.19 106 ALA A O 1
ATOM 839 N N . LEU A 1 107 ? -4.934 -4.190 1.090 1.00 97.94 107 LEU A N 1
ATOM 840 C CA . LEU A 1 107 ? -4.700 -2.846 1.623 1.00 97.94 107 LEU A CA 1
ATOM 841 C C . LEU A 1 107 ? -5.930 -1.941 1.456 1.00 97.94 107 LEU A C 1
ATOM 843 O O . LEU A 1 107 ? -6.323 -1.249 2.399 1.00 97.94 107 LEU A O 1
ATOM 847 N N . VAL A 1 108 ? -6.596 -1.995 0.296 1.00 96.75 108 VAL A N 1
ATOM 848 C CA . VAL A 1 108 ? -7.850 -1.261 0.054 1.00 96.75 108 VAL A CA 1
ATOM 849 C C . VAL A 1 108 ? -8.951 -1.732 1.002 1.00 96.75 108 VAL A C 1
ATOM 851 O O . VAL A 1 108 ? -9.680 -0.904 1.549 1.00 96.75 108 VAL A O 1
ATOM 854 N N . TYR A 1 109 ? -9.063 -3.040 1.259 1.00 95.75 109 TYR A N 1
ATOM 855 C CA . TYR A 1 109 ? -10.013 -3.567 2.239 1.00 95.75 109 TYR A CA 1
ATOM 856 C C . TYR A 1 109 ? -9.795 -2.926 3.614 1.00 95.75 109 TYR A C 1
ATOM 858 O O . TYR A 1 109 ? -10.730 -2.354 4.176 1.00 95.75 109 TYR A O 1
ATOM 866 N N . ALA A 1 110 ? -8.563 -2.957 4.129 1.00 96.44 110 ALA A N 1
ATOM 867 C CA . ALA A 1 110 ? -8.228 -2.403 5.438 1.00 96.44 110 ALA A CA 1
ATOM 868 C C . ALA A 1 110 ? -8.514 -0.892 5.526 1.00 96.44 110 ALA A C 1
ATOM 870 O O . ALA A 1 110 ? -9.088 -0.408 6.511 1.00 96.44 110 ALA A O 1
ATOM 871 N N . ARG A 1 111 ? -8.182 -0.137 4.470 1.00 96.50 111 ARG A N 1
ATOM 872 C CA . ARG A 1 111 ? -8.526 1.285 4.365 1.00 96.50 111 ARG A CA 1
ATOM 873 C C . ARG A 1 111 ? -10.040 1.493 4.414 1.00 96.50 111 ARG A C 1
ATOM 875 O O . ARG A 1 111 ? -10.503 2.288 5.228 1.00 96.50 111 ARG A O 1
ATOM 882 N N . ASN A 1 112 ? -10.817 0.750 3.631 1.00 95.06 112 ASN A N 1
ATOM 883 C CA . ASN A 1 112 ? -12.276 0.884 3.600 1.00 95.06 112 ASN A CA 1
ATOM 884 C C . ASN A 1 112 ? -12.921 0.567 4.956 1.00 95.06 112 ASN A C 1
ATOM 886 O O . ASN A 1 112 ? -13.812 1.298 5.395 1.00 95.06 112 ASN A O 1
ATOM 890 N N . GLN A 1 113 ? -12.433 -0.458 5.667 1.00 95.38 113 GLN A N 1
ATOM 891 C CA . GLN A 1 113 ? -12.868 -0.736 7.042 1.00 95.38 113 GLN A CA 1
ATOM 892 C C . GLN A 1 113 ? -12.579 0.452 7.969 1.00 95.38 113 GLN A C 1
ATOM 894 O O . GLN A 1 113 ? -13.416 0.842 8.787 1.00 95.38 113 GLN A O 1
ATOM 899 N N . THR A 1 114 ? -11.416 1.083 7.804 1.00 96.31 114 THR A N 1
ATOM 900 C CA . THR A 1 114 ? -11.026 2.253 8.596 1.00 96.31 114 THR A CA 1
ATOM 901 C C . THR A 1 114 ? -11.908 3.467 8.305 1.00 96.31 114 THR A C 1
ATOM 903 O O . THR A 1 114 ? -12.384 4.134 9.225 1.00 96.31 114 THR A O 1
ATOM 906 N N . LEU A 1 115 ? -12.150 3.756 7.028 1.00 94.81 115 LEU A N 1
ATOM 907 C CA . LEU A 1 115 ? -12.968 4.884 6.589 1.00 94.81 115 LEU A CA 1
ATOM 908 C C . LEU A 1 115 ? -14.433 4.730 7.002 1.00 94.81 115 LEU A C 1
ATOM 910 O O . LEU A 1 115 ? -15.067 5.703 7.422 1.00 94.81 115 LEU A O 1
ATOM 914 N N . SER A 1 116 ? -14.945 3.498 6.978 1.00 93.75 116 SER A N 1
ATOM 915 C CA . SER A 1 116 ? -16.251 3.153 7.541 1.00 93.75 116 SER A CA 1
ATOM 916 C C . SER A 1 116 ? -16.309 3.451 9.045 1.00 93.75 116 SER A C 1
ATOM 918 O O . SER A 1 116 ? -17.230 4.125 9.514 1.00 93.75 116 SER A O 1
ATOM 920 N N . TYR A 1 117 ? -15.271 3.071 9.803 1.00 94.00 117 TYR A N 1
ATOM 921 C CA . TYR A 1 117 ? -15.184 3.339 11.244 1.00 94.00 117 TYR A CA 1
ATOM 922 C C . TYR A 1 117 ? -15.234 4.844 11.590 1.00 94.00 117 TYR A C 1
ATOM 924 O O . TYR A 1 117 ? -15.881 5.240 12.575 1.00 94.00 117 TYR A O 1
ATOM 932 N N . VAL A 1 118 ? -14.587 5.696 10.783 1.00 94.69 118 VAL A N 1
ATOM 933 C CA . VAL A 1 118 ? -14.621 7.164 10.949 1.00 94.69 118 VAL A CA 1
ATOM 934 C C . VAL A 1 118 ? -15.788 7.847 10.224 1.00 94.69 118 VAL A C 1
ATOM 936 O O . VAL A 1 118 ? -15.926 9.065 10.338 1.00 94.69 118 VAL A O 1
ATOM 939 N N . ARG A 1 119 ? -16.655 7.083 9.540 1.00 93.06 119 ARG A N 1
ATOM 940 C CA . ARG A 1 119 ? -17.809 7.564 8.755 1.00 93.06 119 ARG A CA 1
ATOM 941 C C . ARG A 1 119 ? -17.430 8.583 7.673 1.00 93.06 119 ARG A C 1
ATOM 943 O O . ARG A 1 119 ? -18.144 9.559 7.455 1.00 93.06 119 ARG A O 1
ATOM 950 N N . LYS A 1 120 ? -16.298 8.356 7.009 1.00 93.38 120 LYS A N 1
ATOM 951 C CA . LYS A 1 120 ? -15.804 9.173 5.891 1.00 93.38 120 LYS A CA 1
ATOM 952 C C . LYS A 1 120 ? -15.387 8.258 4.737 1.00 93.38 120 LYS A C 1
ATOM 954 O O . LYS A 1 120 ? -14.190 8.091 4.527 1.00 93.38 120 LYS A O 1
ATOM 959 N N . PRO A 1 121 ? -16.343 7.595 4.062 1.00 90.44 121 PRO A N 1
ATOM 960 C CA . PRO A 1 121 ? -16.014 6.722 2.944 1.00 90.44 121 PRO A CA 1
ATOM 961 C C . PRO A 1 121 ? -15.346 7.520 1.825 1.00 90.44 121 PRO A C 1
ATOM 963 O O . PRO A 1 121 ? -15.677 8.686 1.598 1.00 90.44 121 PRO A O 1
ATOM 966 N N . ASP A 1 122 ? -14.425 6.868 1.126 1.00 87.56 122 ASP A N 1
ATOM 967 C CA . ASP A 1 122 ? -13.861 7.410 -0.100 1.00 87.56 122 ASP A CA 1
ATOM 968 C C . ASP A 1 122 ? -14.955 7.522 -1.184 1.00 87.56 122 ASP A C 1
ATOM 970 O O . ASP A 1 122 ? -15.883 6.703 -1.218 1.00 87.56 122 ASP A O 1
ATOM 974 N N . PRO A 1 123 ? -14.869 8.513 -2.089 1.00 86.38 123 PRO A N 1
ATOM 975 C CA . PRO A 1 123 ? -15.682 8.530 -3.299 1.00 86.38 123 PRO A CA 1
ATOM 976 C C . PRO A 1 123 ? -15.461 7.266 -4.143 1.00 86.38 123 PRO A C 1
ATOM 978 O O . PRO A 1 123 ? -14.379 6.677 -4.137 1.00 86.38 123 PRO A O 1
ATOM 981 N N . ALA A 1 124 ? -16.471 6.868 -4.921 1.00 80.81 124 ALA A N 1
ATOM 982 C CA . ALA A 1 124 ? -16.334 5.745 -5.845 1.00 80.81 124 ALA A CA 1
ATOM 983 C C . ALA A 1 124 ? -15.181 5.989 -6.836 1.00 80.81 124 ALA A C 1
ATOM 985 O O . ALA A 1 124 ? -15.083 7.067 -7.424 1.00 80.81 124 ALA A O 1
ATOM 986 N N . GLY A 1 125 ? -14.314 4.989 -7.017 1.00 80.50 125 GLY A N 1
ATOM 987 C CA . GLY A 1 125 ? -13.153 5.091 -7.907 1.00 80.50 125 GLY A CA 1
ATOM 988 C C . GLY A 1 125 ? -11.937 5.813 -7.316 1.00 80.50 125 GLY A C 1
ATOM 989 O O . GLY A 1 125 ? -10.930 5.959 -8.006 1.00 80.50 125 GLY A O 1
ATOM 990 N N . HIS A 1 126 ? -11.998 6.270 -6.061 1.00 89.56 126 HIS A N 1
ATOM 991 C CA . HIS A 1 126 ? -10.869 6.939 -5.414 1.00 89.56 126 HIS A CA 1
ATOM 992 C C . HIS A 1 126 ? -9.769 5.935 -5.054 1.00 89.56 126 HIS A C 1
ATOM 994 O O . HIS A 1 126 ? -10.021 4.950 -4.359 1.00 89.56 126 HIS A O 1
ATOM 1000 N N . ALA A 1 127 ? -8.548 6.196 -5.521 1.00 93.75 127 ALA A N 1
ATOM 1001 C CA . ALA A 1 127 ? -7.395 5.327 -5.317 1.00 93.75 127 ALA A CA 1
ATOM 1002 C C . ALA A 1 127 ? -6.313 6.035 -4.495 1.00 93.75 127 ALA A C 1
ATOM 1004 O O . ALA A 1 127 ? -5.795 7.072 -4.901 1.00 93.75 127 ALA A O 1
ATOM 1005 N N . GLU A 1 128 ? -5.960 5.447 -3.355 1.00 93.69 128 GLU A N 1
ATOM 1006 C CA . GLU A 1 128 ? -4.903 5.940 -2.448 1.00 93.69 128 GLU A CA 1
ATOM 1007 C C . GLU A 1 128 ? -3.868 4.854 -2.143 1.00 93.69 128 GLU A C 1
ATOM 1009 O O . GLU A 1 128 ? -2.764 5.137 -1.694 1.00 93.69 128 GLU A O 1
ATOM 1014 N N . VAL A 1 129 ? -4.216 3.591 -2.389 1.00 97.69 129 VAL A N 1
ATOM 1015 C CA . VAL A 1 129 ? -3.287 2.474 -2.265 1.00 97.69 129 VAL A CA 1
ATOM 1016 C C . VAL A 1 129 ? -2.538 2.327 -3.577 1.00 97.69 129 VAL A C 1
ATOM 1018 O O . VAL A 1 129 ? -3.140 2.277 -4.654 1.00 97.69 129 VAL A O 1
ATOM 1021 N N . MET A 1 130 ? -1.223 2.185 -3.474 1.00 98.31 130 MET A N 1
ATOM 1022 C CA . MET A 1 130 ? -0.367 1.872 -4.605 1.00 98.31 130 MET A CA 1
ATOM 1023 C C . MET A 1 130 ? 0.324 0.531 -4.407 1.00 98.31 130 MET A C 1
ATOM 1025 O O . MET A 1 130 ? 0.732 0.176 -3.304 1.00 98.31 130 MET A O 1
ATOM 1029 N N . THR A 1 131 ? 0.529 -0.201 -5.496 1.00 98.62 131 THR A N 1
ATOM 1030 C CA . THR A 1 131 ? 1.529 -1.270 -5.509 1.00 98.62 131 THR A CA 1
ATOM 1031 C C . THR A 1 131 ? 2.491 -1.094 -6.661 1.00 98.62 131 THR A C 1
ATOM 1033 O O . THR A 1 131 ? 2.237 -0.338 -7.605 1.00 98.62 131 THR A O 1
ATOM 1036 N N . PHE A 1 132 ? 3.624 -1.779 -6.584 1.00 97.94 132 PHE A N 1
ATOM 1037 C CA . PHE A 1 132 ? 4.534 -1.878 -7.708 1.00 97.94 132 PHE A CA 1
ATOM 1038 C C . PHE A 1 132 ? 5.037 -3.300 -7.910 1.00 97.94 132 PHE A C 1
ATOM 1040 O O . PHE A 1 132 ? 5.036 -4.124 -7.004 1.00 97.94 132 PHE A O 1
ATOM 1047 N N . THR A 1 133 ? 5.503 -3.577 -9.119 1.00 97.25 133 THR A N 1
ATOM 1048 C CA . THR A 1 133 ? 6.166 -4.839 -9.462 1.00 97.25 133 THR A CA 1
ATOM 1049 C C . THR A 1 133 ? 7.491 -4.524 -10.138 1.00 97.25 133 THR A C 1
ATOM 1051 O O . THR A 1 133 ? 7.534 -3.594 -10.952 1.00 97.25 133 THR A O 1
ATOM 1054 N N . THR A 1 134 ? 8.551 -5.291 -9.891 1.00 94.50 134 THR A N 1
ATOM 1055 C CA . THR A 1 134 ? 9.804 -5.143 -10.644 1.00 94.50 134 THR A CA 1
ATOM 1056 C C . THR A 1 134 ? 10.564 -6.455 -10.820 1.00 94.50 134 THR A C 1
ATOM 1058 O O . THR A 1 134 ? 10.639 -7.259 -9.899 1.00 94.50 134 THR A O 1
ATOM 1061 N N . ASP A 1 135 ? 11.189 -6.650 -11.985 1.00 92.00 135 ASP A N 1
ATOM 1062 C CA . ASP A 1 135 ? 12.175 -7.716 -12.243 1.00 92.00 135 ASP A CA 1
ATOM 1063 C C . ASP A 1 135 ? 13.625 -7.192 -12.297 1.00 92.00 135 ASP A C 1
ATOM 1065 O O . ASP A 1 135 ? 14.552 -7.887 -12.731 1.00 92.00 135 ASP A O 1
ATOM 1069 N N . GLY A 1 136 ? 13.823 -5.919 -11.938 1.00 88.69 136 GLY A N 1
ATOM 1070 C CA . GLY A 1 136 ? 15.077 -5.189 -12.125 1.00 88.69 136 GLY A CA 1
ATOM 1071 C C . GLY A 1 136 ? 15.340 -4.713 -13.562 1.00 88.69 136 GLY A C 1
ATOM 1072 O O . GLY A 1 136 ? 16.341 -4.034 -13.792 1.00 88.69 136 GLY A O 1
ATOM 1073 N N . THR A 1 137 ? 14.469 -5.034 -14.525 1.00 91.06 137 THR A N 1
ATOM 1074 C CA . THR A 1 137 ? 14.448 -4.420 -15.863 1.00 91.06 137 THR A CA 1
ATOM 1075 C C . THR A 1 137 ? 13.366 -3.359 -15.930 1.00 91.06 137 THR A C 1
ATOM 1077 O O . THR A 1 137 ? 13.670 -2.224 -16.274 1.00 91.06 137 THR A O 1
ATOM 1080 N N . ASN A 1 138 ? 12.133 -3.703 -15.567 1.00 92.38 138 ASN A N 1
ATOM 1081 C CA . ASN A 1 138 ? 11.014 -2.771 -15.524 1.00 92.38 138 ASN A CA 1
ATOM 1082 C C . ASN A 1 138 ? 10.548 -2.578 -14.084 1.00 92.38 138 ASN A C 1
ATOM 1084 O O . ASN A 1 138 ? 10.650 -3.488 -13.259 1.00 92.38 138 ASN A O 1
ATOM 1088 N N . ILE A 1 139 ? 10.024 -1.397 -13.786 1.00 95.38 139 ILE A N 1
ATOM 1089 C CA . ILE A 1 139 ? 9.190 -1.151 -12.612 1.00 95.38 139 ILE A CA 1
ATOM 1090 C C . ILE A 1 139 ? 7.820 -0.684 -13.097 1.00 95.38 139 ILE A C 1
ATOM 1092 O O . ILE A 1 139 ? 7.737 0.247 -13.895 1.00 95.38 139 ILE A O 1
ATOM 1096 N N . ASN A 1 140 ? 6.762 -1.354 -12.646 1.00 97.44 140 ASN A N 1
ATOM 1097 C CA . ASN A 1 140 ? 5.377 -1.022 -12.981 1.00 97.44 140 ASN A CA 1
ATOM 1098 C C . ASN A 1 140 ? 4.668 -0.555 -11.719 1.00 97.44 140 ASN A C 1
ATOM 1100 O O . ASN A 1 140 ? 4.841 -1.187 -10.680 1.00 97.44 140 ASN A O 1
ATOM 1104 N N . PHE A 1 141 ? 3.863 0.496 -11.822 1.00 98.25 141 PHE A N 1
ATOM 1105 C CA . PHE A 1 141 ? 3.081 1.040 -10.716 1.00 98.25 141 PHE A CA 1
ATOM 1106 C C . PHE A 1 141 ? 1.593 0.885 -10.986 1.00 98.25 141 PHE A C 1
ATOM 1108 O O . PHE A 1 141 ? 1.132 1.118 -12.107 1.00 98.25 141 PHE A O 1
ATOM 1115 N N . PHE A 1 142 ? 0.849 0.553 -9.939 1.00 98.50 142 PHE A N 1
ATOM 1116 C CA . PHE A 1 142 ? -0.585 0.328 -9.996 1.00 98.50 142 PHE A CA 1
ATOM 1117 C C . PHE A 1 142 ? -1.298 1.104 -8.894 1.00 98.50 142 PHE A C 1
ATOM 1119 O O . PHE A 1 142 ? -0.832 1.133 -7.756 1.00 98.50 142 PHE A O 1
ATOM 1126 N N . ALA A 1 143 ? -2.429 1.706 -9.243 1.00 98.00 143 ALA A N 1
ATOM 1127 C CA . ALA A 1 143 ? -3.381 2.297 -8.312 1.00 98.00 143 ALA A CA 1
ATOM 1128 C C . ALA A 1 143 ? -4.454 1.263 -7.970 1.00 98.00 143 ALA A C 1
ATOM 1130 O O . ALA A 1 143 ? -4.884 0.511 -8.849 1.00 98.00 143 ALA A O 1
ATOM 1131 N N . HIS A 1 144 ? -4.907 1.261 -6.718 1.00 97.94 144 HIS A N 1
ATOM 1132 C CA . HIS A 1 144 ? -5.942 0.346 -6.247 1.00 97.94 144 HIS A CA 1
ATOM 1133 C C . HIS A 1 144 ? -7.105 1.097 -5.628 1.00 97.94 144 HIS A C 1
ATOM 1135 O O . HIS A 1 144 ? -6.915 2.020 -4.833 1.00 97.94 144 HIS A O 1
ATOM 1141 N N . TYR A 1 145 ? -8.310 0.664 -5.975 1.00 95.75 145 TYR A N 1
ATOM 1142 C CA . TYR A 1 145 ? -9.556 1.179 -5.422 1.00 95.75 145 TYR A CA 1
ATOM 1143 C C . TYR A 1 145 ? -10.603 0.071 -5.347 1.00 95.75 145 TYR A C 1
ATOM 1145 O O . TYR A 1 145 ? -10.433 -1.005 -5.923 1.00 95.75 145 TYR A O 1
ATOM 1153 N N . ALA A 1 146 ? -11.696 0.348 -4.640 1.00 93.62 146 ALA A N 1
ATOM 1154 C CA . ALA A 1 146 ? -12.879 -0.498 -4.660 1.00 93.62 146 ALA A CA 1
ATOM 1155 C C . ALA A 1 146 ? -14.069 0.263 -5.247 1.00 93.62 146 ALA A C 1
ATOM 1157 O O . ALA A 1 146 ? -14.192 1.479 -5.074 1.00 93.62 146 ALA A O 1
ATOM 1158 N N . ALA A 1 147 ? -14.945 -0.459 -5.932 1.00 92.44 147 ALA A N 1
ATOM 1159 C CA . ALA A 1 147 ? -16.186 0.072 -6.473 1.00 92.44 147 ALA A CA 1
ATOM 1160 C C . ALA A 1 147 ? -17.303 -0.964 -6.336 1.00 92.44 147 ALA A C 1
ATOM 1162 O O . ALA A 1 147 ? -17.047 -2.160 -6.214 1.00 92.44 147 ALA A O 1
ATOM 1163 N N . LEU A 1 148 ? -18.547 -0.492 -6.314 1.00 90.81 148 LEU A N 1
ATOM 1164 C CA . LEU A 1 148 ? -19.708 -1.372 -6.389 1.00 90.81 148 LEU A CA 1
ATOM 1165 C C . LEU A 1 148 ? -20.041 -1.640 -7.858 1.00 90.81 148 LEU A C 1
ATOM 1167 O O . LEU A 1 148 ? -20.024 -0.712 -8.669 1.00 90.81 148 LEU A O 1
ATOM 1171 N N . THR A 1 149 ? -20.378 -2.884 -8.180 1.00 87.88 149 THR A N 1
ATOM 1172 C CA . THR A 1 149 ? -20.987 -3.248 -9.461 1.00 87.88 149 THR A CA 1
ATOM 1173 C C . THR A 1 149 ? -22.414 -2.715 -9.550 1.00 87.88 149 THR A C 1
ATOM 1175 O O . THR A 1 149 ? -23.003 -2.300 -8.547 1.00 87.88 149 THR A O 1
ATOM 1178 N N . GLU A 1 150 ? -23.002 -2.766 -10.747 1.00 88.56 150 GLU A N 1
ATOM 1179 C CA . GLU A 1 150 ? -24.418 -2.425 -10.960 1.00 88.56 150 GLU A CA 1
ATOM 1180 C C . GLU A 1 150 ? -25.353 -3.248 -10.054 1.00 88.56 150 GLU A C 1
ATOM 1182 O O . GLU A 1 150 ? -26.333 -2.719 -9.533 1.00 88.56 150 GLU A O 1
ATOM 1187 N N . ASP A 1 151 ? -24.991 -4.505 -9.778 1.00 90.56 151 ASP A N 1
ATOM 1188 C CA . ASP A 1 151 ? -25.724 -5.417 -8.890 1.00 90.56 151 ASP A CA 1
ATOM 1189 C C . ASP A 1 151 ? -25.393 -5.224 -7.393 1.00 90.56 151 ASP A C 1
ATOM 1191 O O . ASP A 1 151 ? -25.885 -5.960 -6.535 1.00 90.56 151 ASP A O 1
ATOM 1195 N N . GLY A 1 152 ? -24.544 -4.249 -7.052 1.00 86.88 152 GLY A N 1
ATOM 1196 C CA . GLY A 1 152 ? -24.167 -3.914 -5.677 1.00 86.88 152 GLY A CA 1
ATOM 1197 C C . GLY A 1 152 ? -23.084 -4.806 -5.060 1.00 86.88 152 GLY A C 1
ATOM 1198 O O . GLY A 1 152 ? -22.858 -4.733 -3.850 1.00 86.88 152 GLY A O 1
ATOM 1199 N N . ALA A 1 153 ? -22.401 -5.638 -5.849 1.00 89.12 153 ALA A N 1
ATOM 1200 C CA . ALA A 1 153 ? -21.256 -6.412 -5.374 1.00 89.12 153 ALA A CA 1
ATOM 1201 C C . ALA A 1 153 ? -20.011 -5.518 -5.265 1.00 89.12 153 ALA A C 1
ATOM 1203 O O . ALA A 1 153 ? -19.790 -4.660 -6.111 1.00 89.12 153 ALA A O 1
ATOM 1204 N N . LEU A 1 154 ? -19.184 -5.708 -4.234 1.00 88.56 154 LEU A N 1
ATOM 1205 C CA . LEU A 1 154 ? -17.936 -4.953 -4.086 1.00 88.56 154 LEU A CA 1
ATOM 1206 C C . LEU A 1 154 ? -16.815 -5.604 -4.904 1.00 88.56 154 LEU A C 1
ATOM 1208 O O . LEU A 1 154 ? -16.442 -6.747 -4.639 1.00 88.56 154 LEU A O 1
ATOM 1212 N N . GLU A 1 155 ? -16.246 -4.852 -5.840 1.00 92.38 155 GLU A N 1
ATOM 1213 C CA . GLU A 1 155 ? -15.079 -5.230 -6.632 1.00 92.38 155 GLU A CA 1
ATOM 1214 C C . GLU A 1 155 ? -13.846 -4.424 -6.226 1.00 92.38 155 GLU A C 1
ATOM 1216 O O . GLU A 1 155 ? -13.932 -3.271 -5.795 1.00 92.38 155 GLU A O 1
ATOM 1221 N N . TYR A 1 156 ? -12.683 -5.057 -6.373 1.00 93.75 156 TYR A N 1
ATOM 1222 C CA . TYR A 1 156 ? -11.375 -4.451 -6.158 1.00 93.75 156 TYR A CA 1
ATOM 1223 C C . TYR A 1 156 ? -10.671 -4.345 -7.501 1.00 93.75 156 TYR A C 1
ATOM 1225 O O . TYR A 1 156 ? -10.566 -5.325 -8.240 1.00 93.75 156 TYR A O 1
ATOM 1233 N N . HIS A 1 157 ? -10.186 -3.152 -7.813 1.00 95.25 157 HIS A N 1
ATOM 1234 C CA . HIS A 1 157 ? -9.620 -2.840 -9.113 1.00 95.25 157 HIS A CA 1
ATOM 1235 C C . HIS A 1 157 ? -8.153 -2.464 -8.976 1.00 95.25 157 HIS A C 1
ATOM 1237 O O . HIS A 1 157 ? -7.785 -1.653 -8.129 1.00 95.25 157 HIS A O 1
ATOM 1243 N N . GLN A 1 158 ? -7.340 -3.016 -9.874 1.00 97.31 158 GLN A N 1
ATOM 1244 C CA . GLN A 1 158 ? -5.957 -2.622 -10.105 1.00 97.31 158 GLN A CA 1
ATOM 1245 C C . GLN A 1 158 ? -5.897 -1.855 -11.430 1.00 97.31 158 GLN A C 1
ATOM 1247 O O . GLN A 1 158 ? -6.265 -2.396 -12.473 1.00 97.31 158 GLN A O 1
ATOM 1252 N N . TYR A 1 159 ? -5.406 -0.617 -11.408 1.00 96.94 159 TYR A N 1
ATOM 1253 C CA . TYR A 1 159 ? -5.231 0.202 -12.607 1.00 96.94 159 TYR A CA 1
ATOM 1254 C C . TYR A 1 159 ? -3.746 0.507 -12.854 1.00 96.94 159 TYR A C 1
ATOM 1256 O O . TYR A 1 159 ? -3.085 1.034 -11.956 1.00 96.94 159 TYR A O 1
ATOM 1264 N N . PRO A 1 160 ? -3.188 0.203 -14.042 1.00 97.00 160 PRO A N 1
ATOM 1265 C CA . PRO A 1 160 ? -1.801 0.528 -14.358 1.00 97.00 160 PRO A CA 1
ATOM 1266 C C . PRO A 1 160 ? -1.615 2.042 -14.494 1.00 97.00 160 PRO A C 1
ATOM 1268 O O . PRO A 1 160 ? -2.281 2.692 -15.295 1.00 97.00 160 PRO A O 1
ATOM 1271 N N . ILE A 1 161 ? -0.678 2.603 -13.730 1.00 95.81 161 ILE A N 1
ATOM 1272 C CA . ILE A 1 161 ? -0.356 4.035 -13.765 1.00 95.81 161 ILE A CA 1
ATOM 1273 C C . ILE A 1 161 ? 0.754 4.289 -14.783 1.00 95.81 161 ILE A C 1
ATOM 1275 O O . ILE A 1 161 ? 0.613 5.108 -15.686 1.00 95.81 161 ILE A O 1
ATOM 1279 N N . THR A 1 162 ? 1.887 3.606 -14.613 1.00 96.12 162 THR A N 1
ATOM 1280 C CA . THR A 1 162 ? 3.073 3.790 -15.454 1.00 96.12 162 THR A CA 1
ATOM 1281 C C . THR A 1 162 ? 3.999 2.580 -15.374 1.00 96.12 162 THR A C 1
ATOM 1283 O O . THR A 1 162 ? 3.960 1.806 -14.414 1.00 96.12 162 THR A O 1
ATOM 1286 N N . SER A 1 163 ? 4.857 2.443 -16.381 1.00 96.56 163 SER A N 1
ATOM 1287 C CA . SER A 1 163 ? 5.945 1.472 -16.438 1.00 96.56 163 SER A CA 1
ATOM 1288 C C . SER A 1 163 ? 7.219 2.168 -16.907 1.00 96.56 163 SER A C 1
ATOM 1290 O O . SER A 1 163 ? 7.175 2.974 -17.836 1.00 96.56 163 SER A O 1
ATOM 1292 N N . THR A 1 164 ? 8.346 1.865 -16.266 1.00 96.44 164 THR A N 1
ATOM 1293 C CA . THR A 1 164 ? 9.644 2.476 -16.579 1.00 96.44 164 THR A CA 1
ATOM 1294 C C . THR A 1 164 ? 10.724 1.406 -16.703 1.00 96.44 164 THR A C 1
ATOM 1296 O O . THR A 1 164 ? 10.846 0.547 -15.825 1.00 96.44 164 THR A O 1
ATOM 1299 N N . ASN A 1 165 ? 11.557 1.481 -17.747 1.00 94.50 165 ASN A N 1
ATOM 1300 C CA . ASN A 1 165 ? 12.692 0.580 -17.919 1.00 94.50 165 ASN A CA 1
ATOM 1301 C C . ASN A 1 165 ? 13.931 1.118 -17.181 1.00 94.50 165 ASN A C 1
ATOM 1303 O O . ASN A 1 165 ? 14.559 2.102 -17.558 1.00 94.50 165 ASN A O 1
ATOM 1307 N N . LEU A 1 166 ? 14.340 0.426 -16.124 1.00 92.44 166 LEU A N 1
ATOM 1308 C CA . LEU A 1 166 ? 15.450 0.813 -15.253 1.00 92.44 166 LEU A CA 1
ATOM 1309 C C . LEU A 1 166 ? 16.835 0.640 -15.895 1.00 92.44 166 LEU A C 1
ATOM 1311 O O . LEU A 1 166 ? 17.838 1.032 -15.298 1.00 92.44 166 LEU A O 1
ATOM 1315 N N . LYS A 1 167 ? 16.914 0.026 -17.080 1.00 92.19 167 LYS A N 1
ATOM 1316 C CA . LYS A 1 167 ? 18.170 -0.334 -17.752 1.00 92.19 167 LYS A CA 1
ATOM 1317 C C . LYS A 1 167 ? 18.384 0.366 -19.088 1.00 92.19 167 LYS A C 1
ATOM 1319 O O . LYS A 1 167 ? 19.507 0.329 -19.585 1.00 92.19 167 LYS A O 1
ATOM 1324 N N . ASN A 1 168 ? 17.347 0.966 -19.669 1.00 93.12 168 ASN A N 1
ATOM 1325 C CA . ASN A 1 168 ? 17.438 1.583 -20.988 1.00 93.12 168 ASN A CA 1
ATOM 1326 C C . ASN A 1 168 ? 18.358 2.811 -20.972 1.00 93.12 168 ASN A C 1
ATOM 1328 O O . ASN A 1 168 ? 19.219 2.972 -21.833 1.00 93.12 168 ASN A O 1
ATOM 1332 N N . SER A 1 169 ? 18.223 3.665 -19.955 1.00 96.12 169 SER A N 1
ATOM 1333 C CA . SER A 1 169 ? 19.081 4.837 -19.786 1.00 96.12 169 SER A CA 1
ATOM 1334 C C . SER A 1 169 ? 19.213 5.255 -18.321 1.00 96.12 169 SER A C 1
ATOM 1336 O O . SER A 1 169 ? 18.389 4.920 -17.470 1.00 96.12 169 SER A O 1
ATOM 1338 N N . HIS A 1 170 ? 20.235 6.061 -18.020 1.00 95.25 170 HIS A N 1
ATOM 1339 C CA . HIS A 1 170 ? 20.383 6.679 -16.697 1.00 95.25 170 HIS A CA 1
ATOM 1340 C C . HIS A 1 170 ? 19.199 7.599 -16.349 1.00 95.25 170 HIS A C 1
ATOM 1342 O O . HIS A 1 170 ? 18.838 7.723 -15.178 1.00 95.25 170 HIS A O 1
ATOM 1348 N N . GLN A 1 171 ? 18.588 8.232 -17.355 1.00 97.19 171 GLN A N 1
ATOM 1349 C CA . GLN A 1 171 ? 17.424 9.087 -17.154 1.00 97.19 171 GLN A CA 1
ATOM 1350 C C . GLN A 1 171 ? 16.203 8.267 -16.728 1.00 97.19 171 GLN A C 1
ATOM 1352 O O . GLN A 1 171 ? 15.557 8.626 -15.749 1.00 97.19 171 GLN A O 1
ATOM 1357 N N . GLU A 1 172 ? 15.930 7.143 -17.394 1.00 95.88 172 GLU A N 1
ATOM 1358 C CA . GLU A 1 172 ? 14.820 6.256 -17.019 1.00 95.88 172 GLU A CA 1
ATOM 1359 C C . GLU A 1 172 ? 15.057 5.567 -15.671 1.00 95.88 172 GLU A C 1
ATOM 1361 O O . GLU A 1 172 ? 14.136 5.442 -14.867 1.00 95.88 172 GLU A O 1
ATOM 1366 N N . PHE A 1 173 ? 16.304 5.220 -15.346 1.00 94.75 173 PHE A N 1
ATOM 1367 C CA . PHE A 1 173 ? 16.643 4.757 -14.000 1.00 94.75 173 PHE A CA 1
ATOM 1368 C C . PHE A 1 173 ? 16.295 5.804 -12.927 1.00 94.75 173 PHE A C 1
ATOM 1370 O O . PHE A 1 173 ? 15.668 5.487 -11.913 1.00 94.75 173 PHE A O 1
ATOM 1377 N N . LYS A 1 174 ? 16.691 7.069 -13.140 1.00 95.50 174 LYS A N 1
ATOM 1378 C CA . LYS A 1 174 ? 16.359 8.174 -12.227 1.00 95.50 174 LYS A CA 1
ATOM 1379 C C . LYS A 1 174 ? 14.855 8.396 -12.133 1.00 95.50 174 LYS A C 1
ATOM 1381 O O . LYS A 1 174 ? 14.368 8.665 -11.037 1.00 95.50 174 LYS A O 1
ATOM 1386 N N . GLU A 1 175 ? 14.150 8.278 -13.253 1.00 95.81 175 GLU A N 1
ATOM 1387 C CA . GLU A 1 175 ? 12.698 8.393 -13.335 1.00 95.81 175 GLU A CA 1
ATOM 1388 C C . GLU A 1 175 ? 12.009 7.331 -12.474 1.00 95.81 175 GLU A C 1
ATOM 1390 O O . GLU A 1 175 ? 11.306 7.681 -11.529 1.00 95.81 175 GLU A O 1
ATOM 1395 N N . GLY A 1 176 ? 12.281 6.047 -12.723 1.00 95.19 176 GLY A N 1
ATOM 1396 C CA . GLY A 1 176 ? 11.667 4.945 -11.980 1.00 95.19 176 GLY A CA 1
ATOM 1397 C C . GLY A 1 176 ? 11.996 4.998 -10.486 1.00 95.19 176 GLY A C 1
ATOM 1398 O O . GLY A 1 176 ? 11.118 4.817 -9.642 1.00 95.19 176 GLY A O 1
ATOM 1399 N N . ARG A 1 177 ? 13.241 5.352 -10.135 1.00 95.44 177 ARG A N 1
ATOM 1400 C CA . ARG A 1 177 ? 13.631 5.571 -8.734 1.00 95.44 177 ARG A CA 1
ATOM 1401 C C . ARG A 1 177 ? 12.877 6.739 -8.101 1.00 95.44 177 ARG A C 1
ATOM 1403 O O . ARG A 1 177 ? 12.495 6.647 -6.939 1.00 95.44 177 ARG A O 1
ATOM 1410 N N . ARG A 1 178 ? 12.690 7.851 -8.815 1.00 95.94 178 ARG A N 1
ATOM 1411 C CA . ARG A 1 178 ? 11.934 9.001 -8.304 1.00 95.94 178 ARG A CA 1
ATOM 1412 C C . ARG A 1 178 ? 10.466 8.637 -8.095 1.00 95.94 178 ARG A C 1
ATOM 1414 O O . ARG A 1 178 ? 9.937 8.943 -7.037 1.00 95.94 178 ARG A O 1
ATOM 1421 N N . GLN A 1 179 ? 9.845 7.957 -9.055 1.00 96.38 179 GLN A N 1
ATOM 1422 C CA . GLN A 1 179 ? 8.453 7.509 -8.964 1.00 96.38 179 GLN A CA 1
ATOM 1423 C C . GLN A 1 179 ? 8.224 6.626 -7.734 1.00 96.38 179 GLN A C 1
ATOM 1425 O O . GLN A 1 179 ? 7.325 6.910 -6.949 1.00 96.38 179 GLN A O 1
ATOM 1430 N N . LEU A 1 180 ? 9.094 5.635 -7.504 1.00 96.31 180 LEU A N 1
ATOM 1431 C CA . LEU A 1 180 ? 9.007 4.770 -6.326 1.00 96.31 180 LEU A CA 1
ATOM 1432 C C . LEU A 1 180 ? 9.080 5.569 -5.025 1.00 96.31 180 LEU A C 1
ATOM 1434 O O . LEU A 1 180 ? 8.248 5.404 -4.143 1.00 96.31 180 LEU A O 1
ATOM 1438 N N . ARG A 1 181 ? 10.048 6.478 -4.918 1.00 96.56 181 ARG A N 1
ATOM 1439 C CA . ARG A 1 181 ? 10.241 7.273 -3.701 1.00 96.56 181 ARG A CA 1
ATOM 1440 C C . ARG A 1 181 ? 9.116 8.272 -3.457 1.00 96.56 181 ARG A C 1
ATOM 1442 O O . ARG A 1 181 ? 8.772 8.503 -2.306 1.00 96.56 181 ARG A O 1
ATOM 1449 N N . ASN A 1 182 ? 8.535 8.825 -4.518 1.00 96.44 182 ASN A N 1
ATOM 1450 C CA . ASN A 1 182 ? 7.353 9.673 -4.414 1.00 96.44 182 ASN A CA 1
ATOM 1451 C C . ASN A 1 182 ? 6.142 8.867 -3.924 1.00 96.44 182 ASN A C 1
ATOM 1453 O O . ASN A 1 182 ? 5.408 9.359 -3.077 1.00 96.44 182 ASN A O 1
ATOM 1457 N N . ALA A 1 183 ? 5.965 7.630 -4.403 1.00 96.25 183 ALA A N 1
ATOM 1458 C CA . ALA A 1 183 ? 4.914 6.741 -3.911 1.00 96.25 183 ALA A CA 1
ATOM 1459 C C . ALA A 1 183 ? 5.115 6.386 -2.428 1.00 96.25 183 ALA A C 1
ATOM 1461 O O . ALA A 1 183 ? 4.155 6.384 -1.668 1.00 96.25 183 ALA A O 1
ATOM 1462 N N . GLN A 1 184 ? 6.359 6.148 -1.992 1.00 97.00 184 GLN A N 1
ATOM 1463 C CA . GLN A 1 184 ? 6.672 5.949 -0.569 1.00 97.00 184 GLN A CA 1
ATOM 1464 C C . GLN A 1 184 ? 6.364 7.202 0.269 1.00 97.00 184 GLN A C 1
ATOM 1466 O O . GLN A 1 184 ? 5.818 7.096 1.365 1.00 97.00 184 GLN A O 1
ATOM 1471 N N . ASP A 1 185 ? 6.684 8.394 -0.246 1.00 96.75 185 ASP A N 1
ATOM 1472 C CA . ASP A 1 185 ? 6.412 9.657 0.446 1.00 96.75 185 ASP A CA 1
ATOM 1473 C C . ASP A 1 185 ? 4.916 9.928 0.597 1.00 96.75 185 ASP A C 1
ATOM 1475 O O . ASP A 1 185 ? 4.477 10.242 1.704 1.00 96.75 185 ASP A O 1
ATOM 1479 N N . ASP A 1 186 ? 4.144 9.753 -0.476 1.00 96.56 186 ASP A N 1
ATOM 1480 C CA . ASP A 1 186 ? 2.687 9.873 -0.432 1.00 96.56 186 ASP A CA 1
ATOM 1481 C C . ASP A 1 186 ? 2.094 8.823 0.520 1.00 96.56 186 ASP A C 1
ATOM 1483 O O . ASP A 1 186 ? 1.398 9.183 1.467 1.00 96.56 186 ASP A O 1
ATOM 1487 N N . ALA A 1 187 ? 2.479 7.547 0.401 1.00 97.00 187 ALA A N 1
ATOM 1488 C CA . ALA A 1 187 ? 2.032 6.483 1.303 1.00 97.00 187 ALA A CA 1
ATOM 1489 C C . ALA A 1 187 ? 2.313 6.796 2.783 1.00 97.00 187 ALA A C 1
ATOM 1491 O O . ALA A 1 187 ? 1.467 6.552 3.655 1.00 97.00 187 ALA A O 1
ATOM 1492 N N . ARG A 1 188 ? 3.486 7.362 3.088 1.00 96.69 188 ARG A N 1
ATOM 1493 C CA . ARG A 1 188 ? 3.830 7.822 4.436 1.00 96.69 188 ARG A CA 1
ATOM 1494 C C . ARG A 1 188 ? 2.923 8.967 4.869 1.00 96.69 188 ARG A C 1
ATOM 1496 O O . ARG A 1 188 ? 2.339 8.885 5.949 1.00 96.69 188 ARG A O 1
ATOM 1503 N N . GLU A 1 189 ? 2.764 10.001 4.049 1.00 96.62 189 GLU A N 1
ATOM 1504 C CA . GLU A 1 189 ? 1.881 11.133 4.342 1.00 96.62 189 GLU A CA 1
ATOM 1505 C C . GLU A 1 189 ? 0.442 10.669 4.624 1.00 96.62 189 GLU A C 1
ATOM 1507 O O . GLU A 1 189 ? -0.122 11.010 5.669 1.00 96.62 189 GLU A O 1
ATOM 1512 N N . ARG A 1 190 ? -0.123 9.809 3.768 1.00 96.06 190 ARG A N 1
ATOM 1513 C CA . ARG A 1 190 ? -1.473 9.248 3.938 1.00 96.06 190 ARG A CA 1
ATOM 1514 C C . ARG A 1 190 ? -1.614 8.416 5.204 1.00 96.06 190 ARG A C 1
ATOM 1516 O O . ARG A 1 190 ? -2.634 8.514 5.889 1.00 96.06 190 ARG A O 1
ATOM 1523 N N . SER A 1 191 ? -0.577 7.663 5.567 1.00 96.31 191 SER A N 1
ATOM 1524 C CA . SER A 1 191 ? -0.551 6.902 6.820 1.00 96.31 191 SER A CA 1
ATOM 1525 C C . SER A 1 191 ? -0.656 7.826 8.039 1.00 96.31 191 SER A C 1
ATOM 1527 O O . SER A 1 191 ? -1.463 7.575 8.937 1.00 96.31 191 SER A O 1
ATOM 1529 N N . TYR A 1 192 ? 0.111 8.923 8.072 1.00 96.81 192 TYR A N 1
ATOM 1530 C CA . TYR A 1 192 ? 0.040 9.902 9.164 1.00 96.81 192 TYR A CA 1
ATOM 1531 C C . TYR A 1 192 ? -1.309 10.626 9.202 1.00 96.81 192 TYR A C 1
ATOM 1533 O O . TYR A 1 192 ? -1.916 10.707 10.270 1.00 96.81 192 TYR A O 1
ATOM 1541 N N . GLN A 1 193 ? -1.818 11.068 8.049 1.00 96.00 193 GLN A N 1
ATOM 1542 C CA . GLN A 1 193 ? -3.130 11.711 7.954 1.00 96.00 193 GLN A CA 1
ATOM 1543 C C . GLN A 1 193 ? -4.244 10.800 8.499 1.00 96.00 193 GLN A C 1
ATOM 1545 O O . GLN A 1 193 ? -5.059 11.241 9.311 1.00 96.00 193 GLN A O 1
ATOM 1550 N N . LEU A 1 194 ? -4.276 9.520 8.106 1.00 95.88 194 LEU A N 1
ATOM 1551 C CA . LEU A 1 194 ? -5.300 8.586 8.582 1.00 95.88 194 LEU A CA 1
ATOM 1552 C C . LEU A 1 194 ? -5.139 8.259 10.074 1.00 95.88 194 LEU A C 1
ATOM 1554 O O . LEU A 1 194 ? -6.135 8.185 10.799 1.00 95.88 194 LEU A O 1
ATOM 1558 N N . LYS A 1 195 ? -3.900 8.105 10.557 1.00 96.69 195 LYS A N 1
ATOM 1559 C CA . LYS A 1 195 ? -3.607 7.929 11.987 1.00 96.69 195 LYS A CA 1
ATOM 1560 C C . LYS A 1 195 ? -4.183 9.076 12.814 1.00 96.69 195 LYS A C 1
ATOM 1562 O O . LYS A 1 195 ? -4.852 8.825 13.820 1.00 96.69 195 LYS A O 1
ATOM 1567 N N . ASP A 1 196 ? -3.932 10.314 12.404 1.00 96.69 196 ASP A N 1
ATOM 1568 C CA . ASP A 1 196 ? -4.378 11.490 13.148 1.00 96.69 196 ASP A CA 1
ATOM 1569 C C . ASP A 1 196 ? -5.910 11.588 13.141 1.00 96.69 196 ASP A C 1
ATOM 1571 O O . ASP A 1 196 ? -6.517 11.715 14.208 1.00 96.69 196 ASP A O 1
ATOM 1575 N N . GLN A 1 197 ? -6.554 11.348 11.992 1.00 96.00 197 GLN A N 1
ATOM 1576 C CA . GLN A 1 197 ? -8.018 11.277 11.895 1.00 96.00 197 GLN A CA 1
ATOM 1577 C C . GLN A 1 197 ? -8.632 10.217 12.823 1.00 96.00 197 GLN A C 1
ATOM 1579 O O . GLN A 1 197 ? -9.648 10.471 13.477 1.00 96.00 197 GLN A O 1
ATOM 1584 N N . LEU A 1 198 ? -8.028 9.028 12.916 1.00 96.62 198 LEU A N 1
ATOM 1585 C CA . LEU A 1 198 ? -8.497 7.971 13.815 1.00 96.62 198 LEU A CA 1
ATOM 1586 C C . LEU A 1 198 ? -8.382 8.373 15.284 1.00 96.62 198 LEU A C 1
ATOM 1588 O O . LEU A 1 198 ? -9.309 8.146 16.068 1.00 96.62 198 LEU A O 1
ATOM 1592 N N . LYS A 1 199 ? -7.257 8.981 15.666 1.00 96.31 199 LYS A N 1
ATOM 1593 C CA . LYS A 1 199 ? -7.011 9.418 17.046 1.00 96.31 199 LYS A CA 1
ATOM 1594 C C . LYS A 1 199 ? -7.958 10.543 17.450 1.00 96.31 199 LYS A C 1
ATOM 1596 O O . LYS A 1 199 ? -8.491 10.512 18.561 1.00 96.31 199 LYS A O 1
ATOM 1601 N N . GLU A 1 200 ? -8.215 11.490 16.556 1.00 95.81 200 GLU A N 1
ATOM 1602 C CA . GLU A 1 200 ? -9.196 12.555 16.764 1.00 95.81 200 GLU A CA 1
ATOM 1603 C C . GLU A 1 200 ? -10.616 12.001 16.896 1.00 95.81 200 GLU A C 1
ATOM 1605 O O . GLU A 1 200 ? -11.307 12.315 17.868 1.00 95.81 200 GLU A O 1
ATOM 1610 N N . ASN A 1 201 ? -11.033 11.111 15.986 1.00 94.69 201 ASN A N 1
ATOM 1611 C CA . ASN A 1 201 ? -12.347 10.466 16.045 1.00 94.69 201 ASN A CA 1
ATOM 1612 C C . ASN A 1 201 ? -12.538 9.685 17.356 1.00 94.69 201 ASN A C 1
ATOM 1614 O O . ASN A 1 201 ? -13.586 9.778 17.996 1.00 94.69 201 ASN A O 1
ATOM 1618 N N . TRP A 1 202 ? -11.508 8.955 17.791 1.00 94.56 202 TRP A N 1
ATOM 1619 C CA . TRP A 1 202 ? -11.507 8.220 19.054 1.00 94.56 202 TRP A CA 1
ATOM 1620 C C . TRP A 1 202 ? -11.629 9.138 20.272 1.00 94.56 202 TRP A C 1
ATOM 1622 O O . TRP A 1 202 ? -12.415 8.859 21.181 1.00 94.56 202 TRP A O 1
ATOM 1632 N N . LYS A 1 203 ? -10.883 10.249 20.288 1.00 94.69 203 LYS A N 1
ATOM 1633 C CA . LYS A 1 203 ? -10.961 11.254 21.354 1.00 94.69 203 LYS A CA 1
ATOM 1634 C C . LYS A 1 203 ? -12.359 11.871 21.422 1.00 94.69 203 LYS A C 1
ATOM 1636 O O . LYS A 1 203 ? -12.933 11.925 22.505 1.00 94.69 203 LYS A O 1
ATOM 1641 N N . ALA A 1 204 ? -12.927 12.261 20.280 1.00 92.06 204 ALA A N 1
ATOM 1642 C CA . ALA A 1 204 ? -14.265 12.842 20.206 1.00 92.06 204 ALA A CA 1
ATOM 1643 C C . ALA A 1 204 ? -15.347 11.874 20.715 1.00 92.06 204 ALA A C 1
ATOM 1645 O O . ALA A 1 204 ? -16.159 12.260 21.554 1.00 92.06 204 ALA A O 1
ATOM 1646 N N . LYS A 1 205 ? -15.315 10.599 20.291 1.00 89.50 205 LYS A N 1
ATOM 1647 C CA . LYS A 1 205 ? -16.245 9.562 20.779 1.00 89.50 205 LYS A CA 1
ATOM 1648 C C . LYS A 1 205 ? -16.153 9.381 22.299 1.00 89.50 205 LYS A C 1
ATOM 1650 O O . LYS A 1 205 ? -17.179 9.291 22.965 1.00 89.50 205 LYS A O 1
ATOM 1655 N N . LYS A 1 206 ? -14.941 9.381 22.867 1.00 88.44 206 LYS A N 1
ATOM 1656 C CA . LYS A 1 206 ? -14.748 9.290 24.324 1.00 88.44 206 LYS A CA 1
ATOM 1657 C C . LYS A 1 206 ? -15.280 10.503 25.082 1.00 88.44 206 LYS A C 1
ATOM 1659 O O . LYS A 1 206 ? -15.839 10.329 26.156 1.00 88.44 206 LYS A O 1
ATOM 1664 N N . SER A 1 207 ? -15.120 11.707 24.537 1.00 83.56 207 SER A N 1
ATOM 1665 C CA . SER A 1 207 ? -15.656 12.927 25.150 1.00 83.56 207 SER A CA 1
ATOM 1666 C C . SER A 1 207 ? -17.185 13.003 25.086 1.00 83.56 207 SER A C 1
ATOM 1668 O O . SER A 1 207 ? -17.786 13.597 25.971 1.00 83.56 207 SER A O 1
ATOM 1670 N N . GLN A 1 208 ? -17.818 12.390 24.079 1.00 76.62 208 GLN A N 1
ATOM 1671 C CA . GLN A 1 208 ? -19.282 12.307 23.963 1.00 76.62 208 GLN A CA 1
ATOM 1672 C C . GLN A 1 208 ? -19.903 11.244 24.882 1.00 76.62 208 GLN A C 1
ATOM 1674 O O . GLN A 1 208 ? -21.028 11.412 25.336 1.00 76.62 208 GLN A O 1
ATOM 1679 N N . LEU A 1 209 ? -19.172 10.167 25.186 1.00 61.22 209 LEU A N 1
ATOM 1680 C CA . LEU A 1 209 ? -19.602 9.082 26.082 1.00 61.22 209 LEU A CA 1
ATOM 1681 C C . LEU A 1 209 ? -19.496 9.425 27.580 1.00 61.22 209 LEU A C 1
ATOM 1683 O O . LEU A 1 209 ? -19.632 8.532 28.412 1.00 61.22 209 LEU A O 1
ATOM 1687 N N . ALA A 1 210 ? -19.266 10.690 27.941 1.00 50.22 210 ALA A N 1
ATOM 1688 C CA . ALA A 1 210 ? -19.260 11.138 29.329 1.00 50.22 210 ALA A CA 1
ATOM 1689 C C . ALA A 1 210 ? -20.539 11.925 29.682 1.00 50.22 210 ALA A C 1
ATOM 1691 O O . ALA A 1 210 ? -20.543 13.151 29.576 1.00 50.22 210 ALA A O 1
ATOM 1692 N N . PRO A 1 211 ? -21.607 11.268 30.168 1.00 53.84 211 PRO A N 1
ATOM 1693 C CA . PRO A 1 211 ? -22.547 11.888 31.088 1.00 53.84 211 PRO A CA 1
ATOM 1694 C C . PRO A 1 211 ? -22.013 11.748 32.521 1.00 53.84 211 PRO A C 1
ATOM 1696 O O . PRO A 1 211 ? -21.703 10.647 32.974 1.00 53.84 211 PRO A O 1
ATOM 1699 N N . LEU A 1 212 ? -21.927 12.859 33.253 1.00 55.56 212 LEU A N 1
ATOM 1700 C CA . LEU A 1 212 ? -21.949 12.810 34.716 1.00 55.56 212 LEU A CA 1
ATOM 1701 C C . LEU A 1 212 ? -23.374 12.422 35.139 1.00 55.56 212 LEU A C 1
ATOM 1703 O O . LEU A 1 212 ? -24.299 13.115 34.712 1.00 55.56 212 LEU A O 1
ATOM 1707 N N . PRO A 1 213 ? -23.597 11.397 35.978 1.00 52.50 213 PRO A N 1
ATOM 1708 C CA . PRO A 1 213 ? -24.832 11.352 36.740 1.00 52.50 213 PRO A CA 1
ATOM 1709 C C . PRO A 1 213 ? -24.738 12.380 37.882 1.00 52.50 213 PRO A C 1
ATOM 1711 O O . PRO A 1 213 ? -23.761 12.360 38.640 1.00 52.50 213 PRO A O 1
ATOM 1714 N N . PRO A 1 214 ? -25.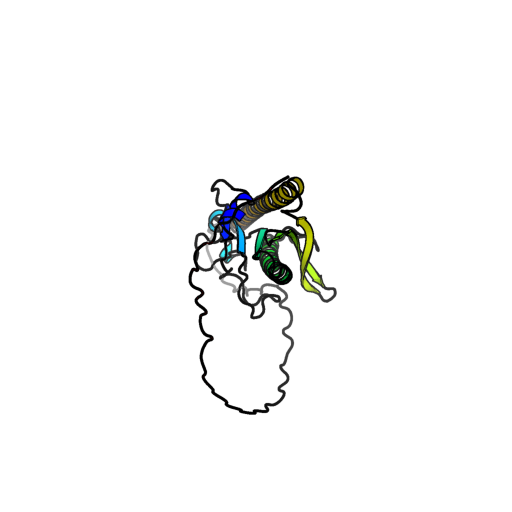724 13.280 38.045 1.00 50.06 214 PRO A N 1
ATOM 1715 C CA . PRO A 1 214 ? -26.054 13.788 39.364 1.00 50.06 214 PRO A CA 1
ATOM 1716 C C . PRO A 1 214 ? -26.453 12.589 40.228 1.00 50.06 214 PRO A C 1
ATOM 1718 O O . PRO A 1 214 ? -27.226 11.734 39.801 1.00 50.06 214 PRO A O 1
ATOM 1721 N N . ILE A 1 215 ? -25.875 12.515 41.420 1.00 54.44 215 ILE A N 1
ATOM 1722 C CA . ILE A 1 215 ? -26.343 11.632 42.482 1.00 54.44 215 ILE A CA 1
ATOM 1723 C C . ILE A 1 215 ? -27.682 12.204 42.936 1.00 54.44 215 ILE A C 1
ATOM 1725 O O . ILE A 1 215 ? -27.669 13.225 43.614 1.00 54.44 215 ILE A O 1
ATOM 1729 N N . GLU A 1 216 ? -28.794 11.573 42.571 1.00 45.59 216 GLU A N 1
ATOM 1730 C CA . GLU A 1 216 ? -30.032 11.644 43.348 1.00 45.59 216 GLU A CA 1
ATOM 1731 C C . GLU A 1 216 ? -30.656 10.246 43.407 1.00 45.59 216 GLU A C 1
ATOM 1733 O O . GLU A 1 216 ? -30.683 9.508 42.419 1.00 45.59 216 GLU A O 1
ATOM 1738 N N . ASP A 1 217 ? -31.017 9.884 44.634 1.00 49.16 217 ASP A N 1
ATOM 1739 C CA . ASP A 1 217 ? -31.507 8.596 45.098 1.00 49.16 217 ASP A CA 1
ATOM 1740 C C . ASP A 1 217 ? -32.883 8.203 44.520 1.00 49.16 217 ASP A C 1
ATOM 1742 O O . ASP A 1 217 ? -33.654 9.040 44.061 1.00 49.16 217 ASP A O 1
ATOM 1746 N N . GLU A 1 218 ? -33.177 6.909 44.679 1.00 45.19 218 GLU A N 1
ATOM 1747 C CA . GLU A 1 218 ? -34.492 6.246 44.656 1.00 45.19 218 GLU A CA 1
ATOM 1748 C C . GLU A 1 218 ? -35.143 5.846 43.308 1.00 45.19 218 GLU A C 1
ATOM 1750 O O . GLU A 1 218 ? -35.600 6.643 42.497 1.00 45.19 218 GLU A O 1
ATOM 1755 N N . ASP A 1 219 ? -35.262 4.515 43.199 1.00 46.34 219 ASP A N 1
ATOM 1756 C CA . ASP A 1 219 ? -36.414 3.735 42.738 1.00 46.34 219 ASP A CA 1
ATOM 1757 C C . ASP A 1 219 ? -36.753 3.611 41.240 1.00 46.34 219 ASP A C 1
ATOM 1759 O O . ASP A 1 219 ? -37.183 4.537 40.562 1.00 46.34 219 ASP A O 1
ATOM 1763 N N . GLY A 1 220 ? -36.718 2.353 40.772 1.00 39.62 220 GLY A N 1
ATOM 1764 C CA . GLY A 1 220 ? -37.512 1.884 39.628 1.00 39.62 220 GLY A CA 1
ATOM 1765 C C . GLY A 1 220 ? -36.701 1.390 38.431 1.00 39.62 220 GLY A C 1
ATOM 1766 O O . GLY A 1 220 ? -36.446 2.124 37.484 1.00 39.62 220 GLY A O 1
ATOM 1767 N N . TYR A 1 221 ? -36.336 0.108 38.427 1.00 36.97 221 TYR A N 1
ATOM 1768 C CA . TYR A 1 221 ? -35.775 -0.563 37.252 1.00 36.97 221 TYR A CA 1
ATOM 1769 C C . TYR A 1 221 ? -36.892 -0.952 36.268 1.00 36.97 221 TYR A C 1
ATOM 1771 O O . TYR A 1 221 ? -37.634 -1.901 36.508 1.00 36.97 221 TYR A O 1
ATOM 1779 N N . GLU A 1 222 ? -36.967 -0.267 35.125 1.00 39.19 222 GLU A N 1
ATOM 1780 C CA . GLU A 1 222 ? -37.597 -0.789 33.906 1.00 39.19 222 GLU A CA 1
ATOM 1781 C C . GLU A 1 222 ? -36.510 -1.282 32.939 1.00 39.19 222 GLU A C 1
ATOM 1783 O O . GLU A 1 222 ? -35.556 -0.577 32.606 1.00 39.19 222 GLU A O 1
ATOM 1788 N N . VAL A 1 223 ? -36.640 -2.541 32.519 1.00 47.56 223 VAL A N 1
ATOM 1789 C CA . VAL A 1 223 ? -35.747 -3.217 31.574 1.00 47.56 223 VAL A CA 1
ATOM 1790 C C . VAL A 1 223 ? -36.035 -2.688 30.170 1.00 47.56 223 VAL A C 1
ATOM 1792 O O . VAL A 1 223 ? -37.053 -3.036 29.580 1.00 47.56 223 VAL A O 1
ATOM 1795 N N . ILE A 1 224 ? -35.133 -1.871 29.618 1.00 42.16 224 ILE A N 1
ATOM 1796 C CA . ILE A 1 224 ? -35.190 -1.474 28.206 1.00 42.16 224 ILE A CA 1
ATOM 1797 C C . ILE A 1 224 ? -34.375 -2.467 27.374 1.00 42.16 224 ILE A C 1
ATOM 1799 O O . ILE A 1 224 ? -33.162 -2.624 27.525 1.00 42.16 224 ILE A O 1
ATOM 1803 N N . GLU A 1 225 ? -35.107 -3.146 26.502 1.00 40.41 225 GLU A N 1
ATOM 1804 C CA . GLU A 1 225 ? -34.675 -4.116 25.507 1.00 40.41 225 GLU A CA 1
ATOM 1805 C C . GLU A 1 225 ? -33.652 -3.499 24.531 1.00 40.41 225 GLU A C 1
ATOM 1807 O O . GLU A 1 225 ? -33.862 -2.423 23.966 1.00 40.41 225 GLU A O 1
ATOM 1812 N N . GLN A 1 226 ? -32.511 -4.169 24.343 1.00 43.69 226 GLN A N 1
ATOM 1813 C CA . GLN A 1 226 ? -31.462 -3.729 23.423 1.00 43.69 226 GLN A CA 1
ATOM 1814 C C . GLN A 1 226 ? -31.925 -3.878 21.969 1.00 43.69 226 GLN A C 1
ATOM 1816 O O . GLN A 1 226 ? -32.161 -4.981 21.480 1.00 43.69 226 GLN A O 1
ATOM 1821 N N . GLN A 1 227 ? -32.004 -2.753 21.263 1.00 36.25 227 GLN A N 1
ATOM 1822 C CA . GLN A 1 227 ? -32.276 -2.696 19.830 1.00 36.25 227 GLN A CA 1
ATOM 1823 C C . GLN A 1 227 ? -31.039 -3.164 19.025 1.00 36.25 227 GLN A C 1
ATOM 1825 O O . GLN A 1 227 ? -29.923 -2.723 19.318 1.00 36.25 227 GLN A O 1
ATOM 1830 N N . PRO A 1 228 ? -31.192 -4.036 18.010 1.00 47.44 228 PRO A N 1
ATOM 1831 C CA . PRO A 1 228 ? -30.066 -4.608 17.278 1.00 47.44 228 PRO A CA 1
ATOM 1832 C C . PRO A 1 228 ? -29.419 -3.631 16.283 1.00 47.44 228 PRO A C 1
ATOM 1834 O O . PRO A 1 228 ? -30.073 -2.842 15.602 1.00 47.44 228 PRO A O 1
ATOM 1837 N N . THR A 1 229 ? -28.096 -3.752 16.179 1.00 37.19 229 THR A N 1
ATOM 1838 C CA . THR A 1 229 ? -27.206 -3.161 15.173 1.00 37.19 229 THR A CA 1
ATOM 1839 C C . THR A 1 229 ? -27.682 -3.418 13.742 1.00 37.19 229 THR A C 1
ATOM 1841 O O . THR A 1 229 ? -27.739 -4.565 13.304 1.00 37.19 229 THR A O 1
ATOM 1844 N N . TYR A 1 230 ? -27.931 -2.350 12.981 1.00 32.34 230 TYR A N 1
ATOM 1845 C CA . TYR A 1 230 ? -28.086 -2.418 11.528 1.00 32.34 230 TYR A CA 1
ATOM 1846 C C . TYR A 1 230 ? -26.710 -2.431 10.844 1.00 32.34 230 TYR A C 1
ATOM 1848 O O . TYR A 1 230 ? -26.032 -1.407 10.761 1.00 32.34 230 TYR A O 1
ATOM 1856 N N . GLN A 1 231 ? -26.336 -3.584 10.294 1.00 47.34 231 GLN A N 1
ATOM 1857 C CA . GLN A 1 231 ? -25.589 -3.673 9.040 1.00 47.34 231 GLN A CA 1
ATOM 1858 C C . GLN A 1 231 ? -26.313 -4.682 8.140 1.00 47.34 231 GLN A C 1
ATOM 1860 O O . GLN A 1 231 ? -26.721 -5.735 8.634 1.00 47.34 231 GLN A O 1
ATOM 1865 N N . PRO A 1 232 ? -26.493 -4.398 6.840 1.00 41.72 232 PRO A N 1
ATOM 1866 C CA . PRO A 1 232 ? -27.034 -5.379 5.915 1.00 41.72 232 PRO A CA 1
ATOM 1867 C C . PRO A 1 232 ? -25.996 -6.484 5.700 1.00 41.72 232 PRO A C 1
ATOM 1869 O O . PRO A 1 232 ? -24.999 -6.304 5.005 1.00 41.72 232 PRO A O 1
ATOM 1872 N N . THR A 1 233 ? -26.228 -7.641 6.315 1.00 46.22 233 THR A N 1
ATOM 1873 C CA . THR A 1 233 ? -25.626 -8.897 5.870 1.00 46.22 233 THR A CA 1
ATOM 1874 C C . THR A 1 233 ? -26.264 -9.255 4.524 1.00 46.22 233 THR A C 1
ATOM 1876 O O . THR A 1 233 ? -27.496 -9.296 4.450 1.00 46.22 233 THR A O 1
ATOM 1879 N N . PRO A 1 234 ? -25.498 -9.505 3.449 1.00 52.25 234 PRO A N 1
ATOM 1880 C CA . PRO A 1 234 ? -26.083 -10.031 2.223 1.00 52.25 234 PRO A CA 1
ATOM 1881 C C . PRO A 1 234 ? -26.708 -11.411 2.497 1.00 52.25 234 PRO A C 1
ATOM 1883 O O . PRO A 1 234 ? -26.170 -12.184 3.299 1.00 52.25 234 PRO A O 1
ATOM 1886 N N . PRO A 1 235 ? -27.843 -11.750 1.861 1.00 39.03 235 PRO A N 1
ATOM 1887 C CA . PRO A 1 235 ? -28.471 -13.046 2.050 1.00 39.03 235 PRO A CA 1
ATOM 1888 C C . PRO A 1 235 ? -27.562 -14.158 1.516 1.00 39.03 235 PRO A C 1
ATOM 1890 O O . PRO A 1 235 ? -27.262 -14.225 0.324 1.00 39.03 235 PRO A O 1
ATOM 1893 N N . ILE A 1 236 ? -27.170 -15.078 2.400 1.00 44.06 236 ILE A N 1
ATOM 1894 C CA . ILE A 1 236 ? -26.621 -16.378 2.010 1.00 44.06 236 ILE A CA 1
ATOM 1895 C C . ILE A 1 236 ? -27.767 -17.169 1.370 1.00 44.06 236 ILE A C 1
ATOM 1897 O O . ILE A 1 236 ? -28.611 -17.739 2.063 1.00 44.06 236 ILE A O 1
ATOM 1901 N N . SER A 1 237 ? -27.815 -17.195 0.038 1.00 41.06 237 SER A N 1
ATOM 1902 C CA . SER A 1 237 ? -28.754 -18.033 -0.706 1.00 41.06 237 SER A CA 1
ATOM 1903 C C . SER A 1 237 ? -28.143 -19.399 -1.031 1.00 41.06 237 SER A C 1
ATOM 1905 O O . SER A 1 237 ? -27.347 -19.568 -1.944 1.00 41.06 237 SER A O 1
ATOM 1907 N N . SER A 1 238 ? -28.543 -20.356 -0.198 1.00 37.88 238 SER A N 1
ATOM 1908 C CA . SER A 1 238 ? -28.945 -21.745 -0.454 1.00 37.88 238 SER A CA 1
ATOM 1909 C C . SER A 1 238 ? -28.355 -22.601 -1.608 1.00 37.88 238 SER A C 1
ATOM 1911 O O . SER A 1 238 ? -28.653 -22.423 -2.782 1.00 37.88 238 SER A O 1
ATOM 1913 N N . LYS A 1 239 ? -27.763 -23.718 -1.142 1.00 36.94 239 LYS A N 1
ATOM 1914 C CA . LYS A 1 239 ? -27.777 -25.120 -1.630 1.00 36.94 239 LYS A CA 1
ATOM 1915 C C . LYS A 1 239 ? -26.667 -25.619 -2.580 1.00 36.94 239 LYS A C 1
ATOM 1917 O O . LYS A 1 239 ? -26.620 -25.238 -3.745 1.00 36.94 239 LYS A O 1
ATOM 1922 N N . PRO A 1 240 ? -25.870 -26.615 -2.128 1.00 36.03 240 PRO A N 1
ATOM 1923 C CA . PRO A 1 240 ? -25.041 -27.432 -3.001 1.00 36.03 240 PRO A CA 1
ATOM 1924 C C . PRO A 1 240 ? -25.898 -28.488 -3.712 1.00 36.03 240 PRO A C 1
ATOM 1926 O O . PRO A 1 240 ? -26.644 -29.242 -3.082 1.00 36.03 240 PRO A O 1
ATOM 1929 N N . ASN A 1 241 ? -25.760 -28.573 -5.034 1.00 33.34 241 ASN A N 1
ATOM 1930 C CA . ASN A 1 241 ? -26.266 -29.710 -5.791 1.00 33.34 241 ASN A CA 1
ATOM 1931 C C . ASN A 1 241 ? -25.400 -30.938 -5.487 1.00 33.34 241 ASN A C 1
ATOM 1933 O O . ASN A 1 241 ? -24.248 -31.035 -5.908 1.00 33.34 241 ASN A O 1
ATOM 1937 N N . HIS A 1 242 ? -25.987 -31.896 -4.771 1.00 38.53 242 HIS A N 1
ATOM 1938 C CA . HIS A 1 242 ? -25.498 -33.265 -4.690 1.00 38.53 242 HIS A CA 1
ATOM 1939 C C . HIS A 1 242 ? -25.558 -33.916 -6.082 1.00 38.53 242 HIS A C 1
ATOM 1941 O O . HIS A 1 242 ? -26.596 -34.419 -6.508 1.00 38.53 242 HIS A O 1
ATOM 1947 N N . GLY A 1 243 ? -24.423 -33.923 -6.782 1.00 33.22 243 GLY A N 1
ATOM 1948 C CA . GLY A 1 243 ? -24.159 -34.761 -7.950 1.00 33.22 243 GLY A CA 1
ATOM 1949 C C . GLY A 1 243 ? -23.253 -35.928 -7.560 1.00 33.22 243 GLY A C 1
ATOM 1950 O O . GLY A 1 243 ? -22.170 -35.727 -7.024 1.00 33.22 243 GLY A O 1
ATOM 1951 N N . LYS A 1 244 ? -23.743 -37.147 -7.776 1.00 34.84 244 LYS A N 1
ATOM 1952 C CA . LYS A 1 244 ? -23.188 -38.435 -7.344 1.00 34.84 244 LYS A CA 1
ATOM 1953 C C . LYS A 1 244 ? -21.714 -38.690 -7.697 1.00 34.84 244 LYS A C 1
ATOM 1955 O O . LYS A 1 244 ? -21.268 -38.502 -8.821 1.00 34.84 244 LYS A O 1
ATOM 1960 N N . VAL A 1 245 ? -21.061 -39.293 -6.706 1.00 34.41 245 VAL A N 1
ATOM 1961 C CA . VAL A 1 245 ? -19.932 -40.232 -6.736 1.00 34.41 245 VAL A CA 1
ATOM 1962 C C . VAL A 1 245 ? -19.865 -41.099 -8.005 1.00 34.41 245 VAL A C 1
ATOM 1964 O O . VAL A 1 245 ? -20.800 -41.842 -8.300 1.00 34.41 245 VAL A O 1
ATOM 1967 N N . SER A 1 246 ? -18.685 -41.146 -8.628 1.00 35.12 246 SER A N 1
ATOM 1968 C CA . SER A 1 246 ? -18.139 -42.382 -9.196 1.00 35.12 246 SER A CA 1
ATOM 1969 C C . SER A 1 246 ? -16.648 -42.480 -8.879 1.00 35.12 246 SER A C 1
ATOM 1971 O O . SER A 1 246 ? -15.817 -41.739 -9.396 1.00 35.12 246 SER A O 1
ATOM 1973 N N . SER A 1 247 ? -16.339 -43.410 -7.986 1.00 34.44 247 SER A N 1
ATOM 1974 C CA . SER A 1 247 ? -15.010 -43.908 -7.675 1.00 34.44 247 SER A CA 1
ATOM 1975 C C . SER A 1 247 ? -14.420 -44.691 -8.849 1.00 34.44 247 SER A C 1
ATOM 1977 O O . SER A 1 247 ? -15.040 -45.649 -9.310 1.00 34.44 247 SER A O 1
ATOM 1979 N N . SER A 1 248 ? -13.174 -44.407 -9.215 1.00 34.72 248 SER A N 1
ATOM 1980 C CA . SER A 1 248 ? -12.293 -45.412 -9.813 1.00 34.72 248 SER A CA 1
ATOM 1981 C C . SER A 1 248 ? -10.885 -45.260 -9.250 1.00 34.72 248 SER A C 1
ATOM 1983 O O . SER A 1 248 ? -10.158 -44.316 -9.548 1.00 34.72 248 SER A O 1
ATOM 1985 N N . ARG A 1 249 ? -10.542 -46.222 -8.390 1.00 33.88 249 ARG A N 1
ATOM 1986 C CA . ARG A 1 249 ? -9.182 -46.576 -7.991 1.00 33.88 249 ARG A CA 1
ATOM 1987 C C . ARG A 1 249 ? -8.347 -46.887 -9.235 1.00 33.88 249 ARG A C 1
ATOM 1989 O O . ARG A 1 249 ? -8.755 -47.722 -10.034 1.00 33.88 249 ARG A O 1
ATOM 1996 N N . SER A 1 250 ? -7.130 -46.364 -9.288 1.00 34.91 250 SER A N 1
ATOM 1997 C CA . SER A 1 250 ? -6.004 -47.067 -9.905 1.00 34.91 250 SER A CA 1
ATOM 1998 C C . SER A 1 250 ? -4.711 -46.620 -9.234 1.00 34.91 250 SER A C 1
ATOM 2000 O O . SER A 1 250 ? -4.179 -45.541 -9.472 1.00 34.91 250 SER A O 1
ATOM 2002 N N . SER A 1 251 ? -4.260 -47.480 -8.333 1.00 36.72 251 SER A N 1
ATOM 2003 C CA . SER A 1 251 ? -2.920 -47.556 -7.775 1.00 36.72 251 SER A CA 1
ATOM 2004 C C . SER A 1 251 ? -1.888 -47.824 -8.871 1.00 36.72 251 SER A C 1
ATOM 2006 O O . SER A 1 251 ? -2.024 -48.821 -9.571 1.00 36.72 251 SER A O 1
ATOM 2008 N N . HIS A 1 252 ? -0.828 -47.020 -8.943 1.00 36.69 252 HIS A N 1
ATOM 2009 C CA . HIS A 1 252 ? 0.488 -47.492 -9.376 1.00 36.69 252 HIS A CA 1
ATOM 2010 C C . HIS A 1 252 ? 1.593 -46.689 -8.686 1.00 36.69 252 HIS A C 1
ATOM 2012 O O . HIS A 1 252 ? 1.834 -45.520 -8.965 1.00 36.69 252 HIS A O 1
ATOM 2018 N N . SER A 1 253 ? 2.248 -47.362 -7.750 1.00 36.84 253 SER A N 1
ATOM 2019 C CA . SER A 1 253 ? 3.561 -47.036 -7.218 1.00 36.84 253 SER A CA 1
ATOM 2020 C C . SER A 1 253 ? 4.636 -47.542 -8.180 1.00 36.84 253 SER A C 1
ATOM 2022 O O . SER A 1 253 ? 4.687 -48.746 -8.426 1.00 36.84 253 SER A O 1
ATOM 2024 N N . THR A 1 254 ? 5.538 -46.673 -8.633 1.00 35.75 254 THR A N 1
ATOM 2025 C CA . THR A 1 254 ? 6.887 -47.071 -9.066 1.00 35.75 254 THR A CA 1
ATOM 2026 C C . THR A 1 254 ? 7.887 -45.972 -8.731 1.00 35.75 254 THR A C 1
ATOM 2028 O O . THR A 1 254 ? 7.836 -44.862 -9.252 1.00 35.75 254 THR A O 1
ATOM 2031 N N . VAL A 1 255 ? 8.782 -46.334 -7.819 1.00 38.00 255 VAL A N 1
ATOM 2032 C CA . VAL A 1 255 ? 10.081 -45.729 -7.520 1.00 38.00 255 VAL A CA 1
ATOM 2033 C C . VAL A 1 255 ? 10.966 -45.787 -8.769 1.00 38.00 255 VAL A C 1
ATOM 2035 O O . VAL A 1 255 ? 10.972 -46.836 -9.400 1.00 38.00 255 VAL A O 1
ATOM 2038 N N . SER A 1 256 ? 11.721 -44.719 -9.078 1.00 34.31 256 SER A N 1
ATOM 2039 C CA . SER A 1 256 ? 13.074 -44.789 -9.676 1.00 34.31 256 SER A CA 1
ATOM 2040 C C . SER A 1 256 ? 13.725 -43.399 -9.838 1.00 34.31 256 SER A C 1
ATOM 2042 O O . SER A 1 256 ? 13.376 -42.646 -10.736 1.00 34.31 256 SER A O 1
ATOM 2044 N N . SER A 1 257 ? 14.681 -43.131 -8.941 1.00 40.88 257 SER A N 1
ATOM 2045 C CA . SER A 1 257 ? 16.013 -42.498 -9.085 1.00 40.88 257 SER A CA 1
ATOM 2046 C C . SER A 1 257 ? 16.259 -41.150 -9.819 1.00 40.88 257 SER A C 1
ATOM 2048 O O . SER A 1 257 ? 15.697 -40.892 -10.877 1.00 40.88 257 SER A O 1
ATOM 2050 N N . PRO A 1 258 ? 17.198 -40.317 -9.301 1.00 49.59 258 PRO A N 1
ATOM 2051 C CA . PRO A 1 258 ? 17.589 -39.019 -9.870 1.00 49.59 258 PRO A CA 1
ATOM 2052 C C . PRO A 1 258 ? 18.626 -39.129 -11.012 1.00 49.59 258 PRO A C 1
ATOM 2054 O O . PRO A 1 258 ? 19.303 -40.156 -11.128 1.00 49.59 258 PRO A O 1
ATOM 2057 N N . PRO A 1 259 ? 18.797 -38.074 -11.839 1.00 53.12 259 PRO A N 1
ATOM 2058 C CA . PRO A 1 259 ? 19.776 -38.056 -12.926 1.00 53.12 259 PRO A CA 1
ATOM 2059 C C . PRO A 1 259 ? 21.220 -37.854 -12.419 1.00 53.12 259 PRO A C 1
ATOM 2061 O O . PRO A 1 259 ? 21.424 -37.253 -11.360 1.00 53.12 259 PRO A O 1
ATOM 2064 N N . PRO A 1 260 ? 22.234 -38.332 -13.167 1.00 44.97 260 PRO A N 1
ATOM 2065 C CA . PRO A 1 260 ? 23.629 -38.265 -12.753 1.00 44.97 260 PRO A CA 1
ATOM 2066 C C . PRO A 1 260 ? 24.232 -36.868 -12.936 1.00 44.97 260 PRO A C 1
ATOM 2068 O O . PRO A 1 260 ? 23.941 -36.154 -13.897 1.00 44.97 260 PRO A O 1
ATOM 2071 N N . ALA A 1 261 ? 25.128 -36.527 -12.010 1.00 36.19 261 ALA A N 1
ATOM 2072 C CA . ALA A 1 261 ? 26.060 -35.417 -12.110 1.00 36.19 261 ALA A CA 1
ATOM 2073 C C . ALA A 1 261 ? 27.062 -35.661 -13.250 1.00 36.19 261 ALA A C 1
ATOM 2075 O O . ALA A 1 261 ? 27.611 -36.755 -13.381 1.00 36.19 261 ALA A O 1
ATOM 2076 N N . VAL A 1 262 ? 27.312 -34.630 -14.056 1.00 44.97 262 VAL A N 1
ATOM 2077 C CA . VAL A 1 262 ? 28.428 -34.589 -15.004 1.00 44.97 262 VAL A CA 1
ATOM 2078 C C . VAL A 1 262 ? 29.509 -33.671 -14.448 1.00 44.97 262 VAL A C 1
ATOM 2080 O O . VAL A 1 262 ? 29.388 -32.448 -14.471 1.00 44.97 262 VAL A O 1
ATOM 2083 N N . ASP A 1 263 ? 30.567 -34.296 -13.942 1.00 33.00 263 ASP A N 1
ATOM 2084 C CA . ASP A 1 263 ? 31.869 -33.678 -13.733 1.00 33.00 263 ASP A CA 1
ATOM 2085 C C . ASP A 1 263 ? 32.538 -33.457 -15.096 1.00 33.00 263 ASP A C 1
ATOM 2087 O O . ASP A 1 263 ? 32.740 -34.406 -15.855 1.00 33.00 263 ASP A O 1
ATOM 2091 N N . PHE A 1 264 ? 32.944 -32.223 -15.396 1.00 38.56 264 PHE A N 1
ATOM 2092 C CA . PHE A 1 264 ? 33.992 -31.975 -16.385 1.00 38.56 264 PHE A CA 1
ATOM 2093 C C . PHE A 1 264 ? 35.176 -31.308 -15.703 1.00 38.56 264 PHE A C 1
ATOM 2095 O O . PHE A 1 264 ? 35.159 -30.132 -15.341 1.00 38.56 264 PHE A O 1
ATOM 2102 N N . ALA A 1 265 ? 36.205 -32.130 -15.522 1.00 36.66 265 ALA A N 1
ATOM 2103 C CA . ALA A 1 265 ? 37.508 -31.751 -15.036 1.00 36.66 265 ALA A CA 1
ATOM 2104 C C . ALA A 1 265 ? 38.263 -30.863 -16.035 1.00 36.66 265 ALA A C 1
ATOM 2106 O O . ALA A 1 265 ? 38.190 -31.014 -17.255 1.00 36.66 265 ALA A O 1
ATOM 2107 N N . SER A 1 266 ? 39.044 -29.973 -15.434 1.00 37.91 266 SER A N 1
ATOM 2108 C CA . SER A 1 266 ? 40.158 -29.197 -15.958 1.00 37.91 266 SER A CA 1
ATOM 2109 C C . SER A 1 266 ? 41.015 -29.920 -17.004 1.00 37.91 266 SER A C 1
ATOM 2111 O O . SER A 1 266 ? 41.551 -30.998 -16.755 1.00 37.91 266 SER A O 1
ATOM 2113 N N . GLY A 1 267 ? 41.241 -29.251 -18.137 1.00 33.72 267 GLY A N 1
ATOM 2114 C CA . GLY A 1 267 ? 42.207 -29.634 -19.164 1.00 33.72 267 GLY A CA 1
ATOM 2115 C C . GLY A 1 267 ? 43.050 -28.433 -19.584 1.00 33.72 267 GLY A C 1
ATOM 2116 O O . GLY A 1 267 ? 42.553 -27.448 -20.117 1.00 33.72 267 GLY A O 1
ATOM 2117 N N . SER A 1 268 ? 44.338 -28.521 -19.287 1.00 36.66 268 SER A N 1
ATOM 2118 C CA . SER A 1 268 ? 45.388 -27.523 -19.449 1.00 36.66 268 SER A CA 1
ATOM 2119 C C . SER A 1 268 ? 45.710 -27.136 -20.900 1.00 36.66 268 SER A C 1
ATOM 2121 O O . SER A 1 268 ? 45.969 -28.000 -21.728 1.00 36.66 268 SER A O 1
ATOM 2123 N N . GLY A 1 269 ? 45.823 -25.822 -21.124 1.00 36.62 269 GLY A N 1
ATOM 2124 C CA . GLY A 1 269 ? 46.902 -25.116 -21.830 1.00 36.62 269 GLY A CA 1
ATOM 2125 C C . GLY A 1 269 ? 47.320 -25.554 -23.235 1.00 36.62 269 GLY A C 1
ATOM 2126 O O . GLY A 1 269 ? 47.891 -26.619 -23.394 1.00 36.62 269 GLY A O 1
ATOM 2127 N N . HIS A 1 270 ? 47.254 -24.625 -24.198 1.00 40.56 270 HIS A N 1
ATOM 2128 C CA . HIS A 1 270 ? 48.236 -24.502 -25.284 1.00 40.56 270 HIS A CA 1
ATOM 2129 C C . HIS A 1 270 ? 48.364 -23.038 -25.754 1.00 40.56 270 HIS A C 1
ATOM 2131 O O . HIS A 1 270 ? 47.403 -22.410 -26.187 1.00 40.56 270 HIS A O 1
ATOM 2137 N N . LYS A 1 271 ? 49.589 -22.502 -25.657 1.00 47.62 271 LYS A N 1
ATOM 2138 C CA . LYS A 1 271 ? 50.050 -21.242 -26.265 1.00 47.62 271 LYS A CA 1
ATOM 2139 C C . LYS A 1 271 ? 50.219 -21.414 -27.783 1.00 47.62 271 LYS A C 1
ATOM 2141 O O . LYS A 1 271 ? 50.786 -22.422 -28.201 1.00 47.62 271 LYS A O 1
ATOM 2146 N N . ARG A 1 272 ? 49.886 -20.380 -28.569 1.00 44.69 272 ARG A N 1
ATOM 2147 C CA . ARG A 1 272 ? 50.592 -19.925 -29.799 1.00 44.69 272 ARG A CA 1
ATOM 2148 C C . ARG A 1 272 ? 49.917 -18.634 -30.303 1.00 44.69 272 ARG A C 1
ATOM 2150 O O . ARG A 1 272 ? 48.717 -18.627 -30.510 1.00 44.69 272 ARG A O 1
ATOM 2157 N N . LYS A 1 273 ? 50.566 -17.472 -30.149 1.00 44.25 273 LYS A N 1
ATOM 2158 C CA . LYS A 1 273 ? 51.443 -16.747 -31.104 1.00 44.25 273 LYS A CA 1
ATOM 2159 C C . LYS A 1 273 ? 50.713 -16.206 -32.350 1.00 44.25 273 LYS A C 1
ATOM 2161 O O . LYS A 1 273 ? 50.277 -16.967 -33.201 1.00 44.25 273 LYS A O 1
ATOM 2166 N N . ILE A 1 274 ? 50.663 -14.874 -32.398 1.00 50.12 274 ILE A N 1
ATOM 2167 C CA . ILE A 1 274 ? 50.222 -13.976 -33.479 1.00 50.12 274 ILE A CA 1
ATOM 2168 C C . ILE A 1 274 ? 51.170 -14.087 -34.690 1.00 50.12 274 ILE A C 1
ATOM 2170 O O . ILE A 1 274 ? 52.354 -14.390 -34.500 1.00 50.12 274 ILE A O 1
ATOM 2174 N N . PRO A 1 275 ? 50.691 -13.751 -35.900 1.00 57.94 275 PRO A N 1
ATOM 2175 C CA . PRO A 1 275 ? 51.433 -12.785 -36.708 1.00 57.94 275 PRO A CA 1
ATOM 2176 C C . PRO A 1 275 ? 50.534 -11.676 -37.284 1.00 57.94 275 PRO A C 1
ATOM 2178 O O . PRO A 1 275 ? 49.446 -11.935 -37.796 1.00 57.94 275 PRO A O 1
ATOM 2181 N N . SER A 1 276 ? 51.035 -10.444 -37.194 1.00 50.31 276 SER A N 1
ATOM 2182 C CA . SER A 1 276 ? 50.580 -9.281 -37.960 1.00 50.31 276 SER A CA 1
ATOM 2183 C C . SER A 1 276 ? 51.277 -9.248 -39.323 1.00 50.31 276 SER A C 1
ATOM 2185 O O . SER A 1 276 ? 52.383 -9.781 -39.454 1.00 50.31 276 SER A O 1
ATOM 2187 N N . PRO A 1 277 ? 50.692 -8.549 -40.297 1.00 61.41 277 PRO A N 1
ATOM 2188 C CA . PRO A 1 277 ? 51.387 -7.569 -41.121 1.00 61.41 277 PRO A CA 1
ATOM 2189 C C . PRO A 1 277 ? 51.156 -6.138 -40.612 1.00 61.41 277 PRO A C 1
ATOM 2191 O O . PRO A 1 277 ? 50.051 -5.859 -40.089 1.00 61.41 277 PRO A O 1
#

Radius of gyration: 27.28 Å; chains: 1; bounding box: 89×61×86 Å

pLDDT: mean 79.38, std 23.34, range [32.34, 98.62]

InterPro domains:
  IPR057684 Domain of unknown function DUF7924 [PF25545] (40-187)

Foldseek 3Di:
DVPPVVVVLEDDDDPPQKDKDAQDFQQQADCPDPVNPPHGGQGFRMFIAGFCVLLPPQNLSVQFHLQFRDPPDNRTGGLFQETEHEDAAPDDVVVRVVSQQNVQQSSQRRVQSLCVSLVNGDPAPDWRHKYWYDNLQKIWIWTWYWHADPVRDIDIDTHTDDMFGCPPDPVSVVVSSVVNHVSVVSRHVVNVVSSVSSSVSVVVVVVVPDDDDDDDDDDDDDDDDDDDDDDDDDDPDDDDDDDDDDDDDDDDDDDDDDDDDDDDDDDDDDDDDDDDD

Organism: NCBI:txid1954250

Sequence (277 aa):
MVFEVGGKLLKEYDNDGYQRVFNQAFTDFPKDVGFNNSLSAPQPDFVEGLQMREYRPFPVGRQVSGAVLYKDDPNSLALPYVAGEWKGRGKDMEEARVQSAYDGSALVYARNQTLSYVRKPDPAGHAEVMTFTTDGTNINFFAHYAALTEDGALEYHQYPITSTNLKNSHQEFKEGRRQLRNAQDDARERSYQLKDQLKENWKAKKSQLAPLPPIEDEDGYEVIEQQPTYQPTPPISSKPNHGKVSSSRSSHSTVSSPPPAVDFASGSGHKRKIPSP

Secondary structure (DSSP, 8-state):
--HHHHTTTS----SSSEEEEES---TTS-TTSGGGTTPPPP--SEEEEEEGGGGTTS-HHHHSTT-BSSTT-TT-EEEEEEEEEEPPTTS-HHHHHHHHHHHHHHHHHHHHHHHHHTT-PPPTT---EEEEEE-SSEEEEEEEEEEE-TTS-EEEEEEEEEEEETTT-HHHHHHHHHHHHHHHHHHHHHHHHHHHHHHHHHHHHHHHT-PPPP---------PPPPPP---PPP----------------------PPPP----------------